Protein AF-A0AAD8HJK6-F1 (afdb_monomer)

InterPro domains:
  IPR013120 Fatty acyl-CoA reductase-like, NAD-binding domain [PF07993] (22-162)
  IPR026055 Fatty acyl-CoA reductase [PTHR11011] (10-301)
  IPR033640 Fatty acyl-CoA reductase, C-terminal [PF03015] (231-301)
  IPR033640 Fatty acyl-CoA reductase, C-terminal [cd09071] (236-299)
  IPR036291 NAD(P)-binding domain superfamily [SSF51735] (70-169)

Foldseek 3Di:
DVLQPDDPDDDLDDPDFQAFQAFCVVPRDPDDDDDDDDGGDDLVVVVVVLVVVCVVPVPPVPVSLVVLQVVCVNRPHNGNVRVVVNSVRNCCVVPVVPPDDDDDDAAQEAAACQPPHGRDDDDAGDCRVVVVCVVVVNDPDDPDDSNDHRHYDYPVVSVVVVVVCCVVRVCPLVCLVVVLCQVVFDAAPVRDGDHDDRDDDDPDPVVVLVVVVPPDPPDDQDPVNVVVNVVVNVVSVVCCVVCVCVVPDPDDDDCVVVVVVCVPDDPVRCVVVVPPPVPDPVSCCVRVPNVVCCVVPPVPHD

Secondary structure (DSSP, 8-state):
-GGGS------SS-SSPPPTB--GGGTS--S-S-------B-HHHHHHHHHHHHHHTTT-HHHHHHHHHHHHHHTT-SSHHHHHHHHHHHHHHHH-TTS--------EEES-SSSSSTT---S--SSHHHHHHHHTT--SS----TT----EEEHHHHHHHHHHHHHHHTTTTTTHHHHHHHHS--B-TTS-B--PPPPPP-SSHHHHHHHHHTSS-S----HHHHHHHHHHHHHHHHHHHHHHHHHS--PPPP-HHHHHHHHHS-HHHHHHH---GGG--HHHIIIIIIIHHHHHHT----

Radius of gyration: 29.36 Å; Cα contacts (8 Å, |Δi|>4): 182; chains: 1; bounding box: 61×76×66 Å

Organism: NCBI:txid360622

Mean predicted aligned error: 17.22 Å

Sequence (302 aa):
MEHFMKHLSEGKIIEESFGKGHHVASSAFKNEAQHKHVDGLDIEAEINLAFEMKELFKENDQKLKALGMSRAHKYGWPNTYSFTKAMGEMVVEDTKGHLPVIIIRPSVIESTLKEPFPGWIEGNKMLDPFFLLYGKGKLPGFYINPDMVVDVVPADVVVNSILAAIAKHGREETDMVYQHFRLNPCIDKKENPIHVSPYKLFTSLEALLSAIMNTDGNEKISPRKELIRRKAREHINYMADLYHHYSFFGGRFDNNKVEKLIKCLSDEERKEFGFDVSSIDWKDYFISVHFTGIRKHVLKEL

Nearest PDB structures (foldseek):
  8d8l-assembly1_V  TM=1.357E-01  e=5.682E+00  Saccharomyces cerevisiae

Structure (mmCIF, N/CA/C/O backbone):
data_AF-A0AAD8HJK6-F1
#
_entry.id   AF-A0AAD8HJK6-F1
#
loop_
_atom_site.group_PDB
_atom_site.id
_atom_site.type_symbol
_atom_site.label_atom_id
_atom_site.label_alt_id
_atom_site.label_comp_id
_atom_site.label_asym_id
_atom_site.label_entity_id
_atom_site.label_seq_id
_atom_site.pdbx_PDB_ins_code
_atom_site.Cartn_x
_atom_site.Cartn_y
_atom_site.Cartn_z
_atom_site.occupancy
_atom_site.B_iso_or_equiv
_atom_site.auth_seq_id
_atom_site.auth_comp_id
_atom_site.auth_asym_id
_atom_site.auth_atom_id
_atom_site.pdbx_PDB_model_num
ATOM 1 N N . MET A 1 1 ? 15.147 -28.792 -16.763 1.00 29.89 1 MET A N 1
ATOM 2 C CA . MET A 1 1 ? 14.836 -27.354 -16.923 1.00 29.89 1 MET A CA 1
ATOM 3 C C . MET A 1 1 ? 13.495 -27.154 -17.627 1.00 29.89 1 MET A C 1
ATOM 5 O O . MET A 1 1 ? 12.667 -26.458 -17.068 1.00 29.89 1 MET A O 1
ATOM 9 N N . GLU A 1 2 ? 13.207 -27.821 -18.754 1.00 26.94 2 GLU A N 1
ATOM 10 C CA . GLU A 1 2 ? 11.897 -27.701 -19.443 1.00 26.94 2 GLU A CA 1
ATOM 11 C C . GLU A 1 2 ? 10.684 -28.250 -18.665 1.00 26.94 2 GLU A C 1
ATOM 13 O O . GLU A 1 2 ? 9.557 -27.851 -18.938 1.00 26.94 2 GLU A O 1
ATOM 18 N N . HIS A 1 3 ? 10.889 -29.115 -17.667 1.00 33.59 3 HIS A N 1
ATOM 19 C CA . HIS A 1 3 ? 9.795 -29.675 -16.860 1.00 33.59 3 HIS A CA 1
ATOM 20 C C . HIS A 1 3 ? 9.237 -28.708 -15.796 1.00 33.59 3 HIS A C 1
ATOM 22 O O . HIS A 1 3 ? 8.149 -28.931 -15.288 1.00 33.59 3 HIS A O 1
ATOM 28 N N . PHE A 1 4 ? 9.948 -27.617 -15.477 1.00 33.84 4 PHE A N 1
ATOM 29 C CA . PHE A 1 4 ? 9.527 -26.658 -14.442 1.00 33.84 4 PHE A CA 1
ATOM 30 C C . PHE A 1 4 ? 8.562 -25.573 -14.950 1.00 33.84 4 PHE A C 1
ATOM 32 O O . PHE A 1 4 ? 7.965 -24.870 -14.147 1.00 33.84 4 PHE A O 1
ATOM 39 N N . MET A 1 5 ? 8.399 -25.424 -16.271 1.00 33.41 5 MET A N 1
ATOM 40 C CA . MET A 1 5 ? 7.760 -24.249 -16.891 1.00 33.41 5 MET A CA 1
ATOM 41 C C . MET A 1 5 ? 6.508 -24.603 -17.706 1.00 33.41 5 MET A C 1
ATOM 43 O O . MET A 1 5 ? 6.245 -24.014 -18.756 1.00 33.41 5 MET A O 1
ATOM 47 N N . LYS A 1 6 ? 5.726 -25.588 -17.260 1.00 36.25 6 LYS A N 1
ATOM 48 C CA . LYS A 1 6 ? 4.451 -25.927 -17.899 1.00 36.25 6 LYS A CA 1
ATOM 49 C C . LYS A 1 6 ? 3.399 -26.220 -16.838 1.00 36.25 6 LYS A C 1
ATOM 51 O O . LYS A 1 6 ? 3.490 -27.241 -16.178 1.00 36.25 6 LYS A O 1
ATOM 56 N N . HIS A 1 7 ? 2.452 -25.286 -16.707 1.00 38.44 7 HIS A N 1
ATOM 57 C CA . HIS A 1 7 ? 1.015 -25.453 -16.422 1.00 38.44 7 HIS A CA 1
ATOM 58 C C . HIS A 1 7 ? 0.460 -24.194 -15.733 1.00 38.44 7 HIS A C 1
ATOM 60 O O . HIS A 1 7 ? 0.298 -24.136 -14.521 1.00 38.44 7 HIS A O 1
ATOM 66 N N . LEU A 1 8 ? 0.153 -23.174 -16.544 1.00 39.91 8 LEU A N 1
ATOM 67 C CA . LEU A 1 8 ? -0.795 -22.114 -16.187 1.00 39.91 8 LEU A CA 1
ATOM 68 C C . LEU A 1 8 ? -2.208 -22.694 -16.334 1.00 39.91 8 LEU A C 1
ATOM 70 O O . LEU A 1 8 ? -2.844 -22.525 -17.372 1.00 39.91 8 LEU A O 1
ATOM 74 N N . SER A 1 9 ? -2.675 -23.462 -15.356 1.00 38.22 9 SER A N 1
ATOM 75 C CA . SER A 1 9 ? -4.057 -23.947 -15.352 1.00 38.22 9 SER A CA 1
ATOM 76 C C . SER A 1 9 ? -4.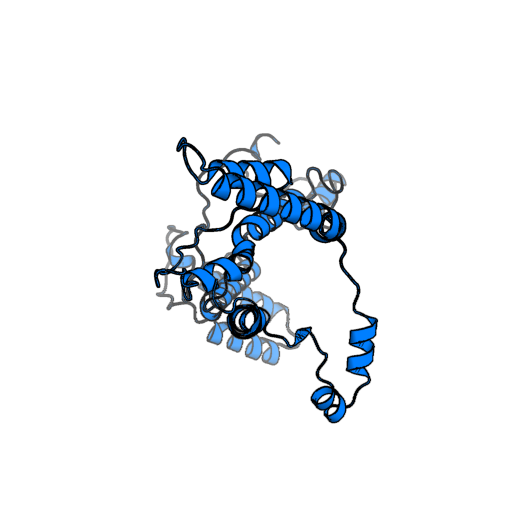553 -24.091 -13.920 1.00 38.22 9 SER A C 1
ATOM 78 O O . SER A 1 9 ? -4.072 -24.957 -13.196 1.00 38.22 9 SER A O 1
ATOM 80 N N . GLU A 1 10 ? -5.495 -23.208 -13.575 1.00 42.50 10 GLU A N 1
ATOM 81 C CA . GLU A 1 10 ? -6.350 -23.180 -12.379 1.00 42.50 10 GLU A CA 1
ATOM 82 C C . GLU A 1 10 ? -5.604 -23.264 -11.036 1.00 42.50 10 GLU A C 1
ATOM 84 O O . GLU A 1 10 ? -5.226 -24.330 -10.547 1.00 42.50 10 GLU A O 1
ATOM 89 N N . GLY A 1 11 ? -5.396 -22.096 -10.417 1.00 42.69 11 GLY A N 1
ATOM 90 C CA . GLY A 1 11 ? -4.799 -21.989 -9.089 1.00 42.69 11 GLY A CA 1
ATOM 91 C C . GLY A 1 11 ? -5.568 -22.820 -8.059 1.00 42.69 11 GLY A C 1
ATOM 92 O O . GLY A 1 11 ? -6.783 -22.714 -7.935 1.00 42.69 11 GLY A O 1
ATOM 93 N N . LYS A 1 12 ? -4.850 -23.638 -7.279 1.00 50.81 12 LYS A N 1
ATOM 94 C CA . LYS A 1 12 ? -5.426 -24.409 -6.157 1.00 50.81 12 LYS A CA 1
ATOM 95 C C . LYS A 1 12 ? -5.858 -23.524 -4.979 1.00 50.81 12 LYS A C 1
ATOM 97 O O . LYS A 1 12 ? -6.537 -23.999 -4.074 1.00 50.81 12 LYS A O 1
ATOM 102 N N . ILE A 1 13 ? -5.433 -22.260 -4.976 1.00 54.59 13 ILE A N 1
ATOM 103 C CA . ILE A 1 13 ? -5.837 -21.227 -4.024 1.00 54.59 13 ILE A CA 1
ATOM 104 C C . ILE A 1 13 ? -6.720 -20.243 -4.793 1.00 54.59 13 ILE A C 1
ATOM 106 O O . ILE A 1 13 ? -6.305 -19.723 -5.825 1.00 54.59 13 ILE A O 1
ATOM 110 N N . ILE A 1 14 ? -7.939 -20.035 -4.295 1.00 57.69 14 ILE A N 1
ATOM 111 C CA . ILE A 1 14 ? -8.966 -19.199 -4.925 1.00 57.69 14 ILE A CA 1
ATOM 112 C C . ILE A 1 14 ? -8.488 -17.736 -4.944 1.00 57.69 14 ILE A C 1
ATOM 114 O O . ILE A 1 14 ? -7.892 -17.263 -3.976 1.00 57.69 14 ILE A O 1
ATOM 118 N N . GLU A 1 15 ? -8.754 -17.012 -6.036 1.00 56.78 15 GLU A N 1
ATOM 119 C CA . GLU A 1 15 ? -8.402 -15.587 -6.177 1.00 56.78 15 GLU A CA 1
ATOM 120 C C . GLU A 1 15 ? -9.200 -14.668 -5.228 1.00 56.78 15 GLU A C 1
ATOM 122 O O . GLU A 1 15 ? -8.771 -13.553 -4.936 1.00 56.78 15 GLU A O 1
ATOM 127 N N . GLU A 1 16 ? -10.325 -15.139 -4.690 1.00 61.50 16 GLU A N 1
ATOM 128 C CA . GLU A 1 16 ? -11.213 -14.395 -3.790 1.00 61.50 16 GLU A CA 1
ATOM 129 C C . GLU A 1 16 ? -10.555 -14.054 -2.439 1.00 61.50 16 GLU A C 1
ATOM 131 O O . GLU A 1 16 ? -9.629 -14.726 -1.973 1.00 61.50 16 GLU A O 1
ATOM 136 N N . SER A 1 17 ? -11.016 -12.980 -1.790 1.00 60.84 17 SER A N 1
ATOM 137 C CA . SER A 1 17 ? -10.596 -12.629 -0.427 1.00 60.84 17 SER A CA 1
ATOM 138 C C . SER A 1 17 ? -11.098 -13.664 0.588 1.00 60.84 17 SER A C 1
ATOM 140 O O . SER A 1 17 ? -12.154 -14.276 0.419 1.00 60.84 17 SER A O 1
ATOM 142 N N . PHE A 1 18 ? -10.342 -13.883 1.668 1.00 70.56 18 PHE A N 1
ATOM 143 C CA . PHE A 1 18 ? -10.825 -14.727 2.760 1.00 70.56 18 PHE A CA 1
ATOM 144 C C . PHE A 1 18 ? -11.790 -13.934 3.645 1.00 70.56 18 PHE A C 1
ATOM 146 O O . PHE A 1 18 ? -11.398 -12.949 4.264 1.00 70.56 18 PHE A O 1
ATOM 153 N N . GLY A 1 19 ? -13.043 -14.385 3.718 1.00 65.38 19 GLY A N 1
ATOM 154 C CA . GLY A 1 19 ? -14.043 -13.869 4.647 1.00 65.38 19 GLY A CA 1
ATOM 155 C C . GLY A 1 19 ? -13.916 -14.478 6.045 1.00 65.38 19 GLY A C 1
ATOM 156 O O . GLY A 1 19 ? -13.239 -15.490 6.257 1.00 65.38 19 GLY A O 1
ATOM 157 N N . LYS A 1 20 ? -14.601 -13.868 7.017 1.00 69.25 20 LYS A N 1
ATOM 158 C CA . LYS A 1 20 ? -14.621 -14.328 8.411 1.00 69.25 20 LYS A CA 1
ATOM 159 C C . LYS A 1 20 ? -15.057 -15.795 8.500 1.00 69.25 20 LYS A C 1
ATOM 161 O O . LYS A 1 20 ? -16.067 -16.192 7.927 1.00 69.25 20 LYS A O 1
ATOM 166 N N . GLY A 1 21 ? -14.282 -16.602 9.222 1.00 62.84 21 GLY A N 1
ATOM 167 C CA . GLY A 1 21 ? -14.551 -18.027 9.417 1.00 62.84 21 GLY A CA 1
ATOM 168 C C . GLY A 1 21 ? -14.078 -18.958 8.290 1.00 62.84 21 GLY A C 1
ATOM 169 O O . GLY A 1 21 ? -14.157 -20.179 8.468 1.00 62.84 21 GLY A O 1
ATOM 170 N N . HIS A 1 22 ? -13.557 -18.431 7.171 1.00 72.12 22 HIS A N 1
ATOM 171 C CA . HIS A 1 22 ? -13.035 -19.252 6.072 1.00 72.12 22 HIS A CA 1
ATOM 172 C C . HIS A 1 22 ? -11.854 -20.130 6.520 1.00 72.12 22 HIS A C 1
ATOM 174 O O . HIS A 1 22 ? -10.958 -19.704 7.247 1.00 72.12 22 HIS A O 1
ATOM 180 N N . HIS A 1 23 ? -11.834 -21.370 6.036 1.00 65.12 23 HIS A N 1
ATOM 181 C CA . HIS A 1 23 ? -10.742 -22.322 6.222 1.00 65.12 23 HIS A CA 1
ATOM 182 C C . HIS A 1 23 ? -10.626 -23.215 4.982 1.00 65.12 23 HIS A C 1
ATOM 184 O O . HIS A 1 23 ? -11.629 -23.583 4.376 1.00 65.12 23 HIS A O 1
ATOM 190 N N . VAL A 1 24 ? -9.399 -23.576 4.596 1.00 59.31 24 VAL A N 1
ATOM 191 C CA . VAL A 1 24 ? -9.125 -24.323 3.348 1.00 59.31 24 VAL A CA 1
ATOM 192 C C . VAL A 1 24 ? -9.436 -25.820 3.494 1.00 59.31 24 VAL A C 1
ATOM 194 O O . VAL A 1 24 ? -9.575 -26.540 2.503 1.00 59.31 24 VAL A O 1
ATOM 197 N N . ALA A 1 25 ? -9.631 -26.291 4.733 1.00 53.25 25 ALA A N 1
ATOM 198 C CA . ALA A 1 25 ? -9.987 -27.677 5.036 1.00 53.25 25 ALA A CA 1
ATOM 199 C C . ALA A 1 25 ? -11.330 -28.137 4.427 1.00 53.25 25 ALA A C 1
ATOM 201 O O . ALA A 1 25 ? -11.585 -29.337 4.409 1.00 53.25 25 ALA A O 1
ATOM 202 N N . SER A 1 26 ? -12.167 -27.229 3.908 1.00 43.91 26 SER A N 1
ATOM 203 C CA . SER A 1 26 ? -13.449 -27.567 3.277 1.00 43.91 26 SER A CA 1
ATOM 204 C C . SER A 1 26 ? -13.410 -27.654 1.743 1.00 43.91 26 SER A C 1
ATOM 206 O O . SER A 1 26 ? -14.328 -28.236 1.168 1.00 43.91 26 SER A O 1
ATOM 208 N N . SER A 1 27 ? -12.373 -27.141 1.060 1.00 41.41 27 SER A N 1
ATOM 209 C CA . SER A 1 27 ? -12.396 -27.013 -0.412 1.00 41.41 27 SER A CA 1
ATOM 210 C C . SER A 1 27 ? -11.232 -27.646 -1.187 1.00 41.41 27 SER A C 1
ATOM 212 O O . SER A 1 27 ? -11.419 -27.930 -2.369 1.00 41.41 27 SER A O 1
ATOM 214 N N . ALA A 1 28 ? -10.071 -27.939 -0.583 1.00 39.19 28 ALA A N 1
ATOM 215 C CA . ALA A 1 28 ? -8.878 -28.308 -1.373 1.00 39.19 28 ALA A CA 1
ATOM 216 C C . ALA A 1 28 ? -8.358 -29.756 -1.236 1.00 39.19 28 ALA A C 1
ATOM 218 O O . ALA A 1 28 ? -7.512 -30.165 -2.031 1.00 39.19 28 ALA A O 1
ATOM 219 N N . PHE A 1 29 ? -8.847 -30.564 -0.289 1.00 37.66 29 PHE A N 1
ATOM 220 C CA . PHE A 1 29 ? -8.317 -31.919 -0.067 1.00 37.66 29 PHE A CA 1
ATOM 221 C C . PHE A 1 29 ? -9.428 -32.964 0.076 1.00 37.66 29 PHE A C 1
ATOM 223 O O . PHE A 1 29 ? -9.722 -33.445 1.164 1.00 37.66 29 PHE A O 1
ATOM 230 N N . LYS A 1 30 ? -10.023 -33.376 -1.051 1.00 34.94 30 LYS A N 1
ATOM 231 C CA . LYS A 1 30 ? -10.703 -34.678 -1.133 1.00 34.94 30 LYS A CA 1
ATOM 232 C C . LYS A 1 30 ? -9.640 -35.779 -1.164 1.00 34.94 30 LYS A C 1
ATOM 234 O O . LYS A 1 30 ? -9.269 -36.239 -2.235 1.00 34.94 30 LYS A O 1
ATOM 239 N N . ASN A 1 31 ? -9.124 -36.163 -0.003 1.00 29.72 31 ASN A N 1
ATOM 240 C CA . ASN A 1 31 ? -8.630 -37.518 0.208 1.00 29.72 31 ASN A CA 1
ATOM 241 C C . ASN A 1 31 ? -8.873 -37.931 1.659 1.00 29.72 31 ASN A C 1
ATOM 243 O O . ASN A 1 31 ? -8.745 -37.146 2.593 1.00 29.72 31 ASN A O 1
ATOM 247 N N . GLU A 1 32 ? -9.324 -39.168 1.786 1.00 38.69 32 GLU A N 1
ATOM 248 C CA . GLU A 1 32 ? -9.988 -39.764 2.933 1.00 38.69 32 GLU A CA 1
ATOM 249 C C . GLU A 1 32 ? -9.115 -39.770 4.196 1.00 38.69 32 GLU A C 1
ATOM 251 O O . GLU A 1 32 ? -8.122 -40.485 4.255 1.00 38.69 32 GLU A O 1
ATOM 256 N N . ALA A 1 33 ? -9.518 -39.017 5.226 1.00 33.47 33 ALA A N 1
ATOM 257 C CA . ALA A 1 33 ? -9.456 -39.426 6.635 1.00 33.47 33 ALA A CA 1
ATOM 258 C C . ALA A 1 33 ? -10.047 -38.333 7.548 1.00 33.47 33 ALA A C 1
ATOM 260 O O . ALA A 1 33 ? -9.459 -37.277 7.742 1.00 33.47 33 ALA A O 1
ATOM 261 N N . GLN A 1 34 ? -11.197 -38.638 8.158 1.00 37.00 34 GLN A N 1
ATOM 262 C CA . GLN A 1 34 ? -11.693 -38.045 9.412 1.00 37.00 34 GLN A CA 1
ATOM 263 C C . GLN A 1 34 ? -11.687 -36.505 9.511 1.00 37.00 34 GLN A C 1
ATOM 265 O O . GLN A 1 34 ? -11.007 -35.924 10.358 1.00 37.00 34 GLN A O 1
ATOM 270 N N . HIS A 1 35 ? -12.546 -35.828 8.746 1.00 39.38 35 HIS A N 1
ATOM 271 C CA . HIS A 1 35 ? -12.898 -34.446 9.072 1.00 39.38 35 HIS A CA 1
ATOM 272 C C . HIS A 1 35 ? -13.810 -34.421 10.305 1.00 39.38 35 HIS A C 1
ATOM 274 O O . HIS A 1 35 ? -15.015 -34.657 10.222 1.00 39.38 35 HIS A O 1
ATOM 280 N N . LYS A 1 36 ? -13.226 -34.132 11.474 1.00 41.34 36 LYS A N 1
ATOM 281 C CA . LYS A 1 36 ? -13.983 -33.551 12.590 1.00 41.34 36 LYS A CA 1
ATOM 282 C C . LYS A 1 36 ? -14.584 -32.238 12.090 1.00 41.34 36 LYS A C 1
ATOM 284 O O . LYS A 1 36 ? -13.884 -31.479 11.430 1.00 41.34 36 LYS A O 1
ATOM 289 N N . HIS A 1 37 ? -15.854 -31.990 12.394 1.00 40.97 37 HIS A N 1
ATOM 290 C CA . HIS A 1 37 ? -16.505 -30.701 12.165 1.00 40.97 37 HIS A CA 1
ATOM 291 C C . HIS A 1 37 ? -15.603 -29.603 12.757 1.00 40.97 37 HIS A C 1
ATOM 293 O O . HIS A 1 37 ? -15.364 -29.595 13.966 1.00 40.97 37 HIS A O 1
ATOM 299 N N . VAL A 1 38 ? -15.008 -28.758 11.914 1.00 51.84 38 VAL A N 1
ATOM 300 C CA . VAL A 1 38 ? -14.238 -27.599 12.372 1.00 51.84 38 VAL A CA 1
ATOM 301 C C . VAL A 1 38 ? -15.186 -26.417 12.273 1.00 51.84 38 VAL A C 1
ATOM 303 O O . VAL A 1 38 ? -15.593 -26.047 11.173 1.00 51.84 38 VAL A O 1
ATOM 306 N N . ASP A 1 39 ? -15.591 -25.876 13.421 1.00 59.97 39 ASP A N 1
ATOM 307 C CA . ASP A 1 39 ? -16.326 -24.611 13.472 1.00 59.97 39 ASP A CA 1
ATOM 308 C C . ASP A 1 39 ? -15.509 -23.502 12.787 1.00 59.97 39 ASP A C 1
ATOM 310 O O . ASP A 1 39 ? -14.283 -23.601 12.673 1.00 59.97 39 ASP A O 1
ATOM 314 N N . GLY A 1 40 ? -16.185 -22.458 12.295 1.00 72.44 40 GLY A N 1
ATOM 315 C CA . GLY A 1 40 ? -15.534 -21.345 11.597 1.00 72.44 40 GLY A CA 1
ATOM 316 C C . GLY A 1 40 ? -14.330 -20.794 12.371 1.00 72.44 40 GLY A C 1
ATOM 317 O O . GLY A 1 40 ? -14.349 -20.721 13.597 1.00 72.44 40 GLY A O 1
ATOM 318 N N . LEU A 1 41 ? -13.268 -20.424 11.649 1.00 83.06 41 LEU A N 1
ATOM 319 C CA . LEU A 1 41 ? -12.050 -19.868 12.243 1.00 83.06 41 LEU A CA 1
ATOM 320 C C . LEU A 1 41 ? -12.357 -18.573 13.018 1.00 83.06 41 LEU A C 1
ATOM 322 O O . LEU A 1 41 ? -12.680 -17.549 12.413 1.00 83.06 41 LEU A O 1
ATOM 326 N N . ASP A 1 42 ? -12.218 -18.623 14.343 1.00 88.19 42 ASP A N 1
ATOM 327 C CA . ASP A 1 42 ? -12.301 -17.461 15.230 1.00 88.19 42 ASP A CA 1
ATOM 328 C C . ASP A 1 42 ? -10.912 -16.839 15.408 1.00 88.19 42 ASP A C 1
ATOM 330 O O . ASP A 1 42 ? -10.059 -17.346 16.137 1.00 88.19 42 ASP A O 1
ATOM 334 N N . ILE A 1 43 ? -10.687 -15.731 14.706 1.00 88.69 43 ILE A N 1
ATOM 335 C CA . ILE A 1 43 ? -9.394 -15.045 14.667 1.00 88.69 43 ILE A CA 1
ATOM 336 C C . ILE A 1 43 ? -9.026 -14.469 16.037 1.00 88.69 43 ILE A C 1
ATOM 338 O O . ILE A 1 43 ? -7.860 -14.530 16.426 1.00 88.69 43 ILE A O 1
ATOM 342 N N . GLU A 1 44 ? -9.994 -13.931 16.780 1.00 88.50 44 GLU A N 1
ATOM 343 C CA . GLU A 1 44 ? -9.738 -13.335 18.093 1.00 88.50 44 GLU A CA 1
ATOM 344 C C . GLU A 1 44 ? -9.326 -14.419 19.092 1.00 88.50 44 GLU A C 1
ATOM 346 O O . GLU A 1 44 ? -8.329 -14.267 19.804 1.00 88.50 44 GLU A O 1
ATOM 351 N N . ALA A 1 45 ? -10.007 -15.568 19.062 1.00 90.62 45 ALA A N 1
ATOM 352 C CA . ALA A 1 45 ? -9.623 -16.726 19.861 1.00 90.62 45 ALA A CA 1
ATOM 353 C C . ALA A 1 45 ? -8.221 -17.257 19.500 1.00 90.62 45 ALA A C 1
ATOM 355 O O . ALA A 1 45 ? -7.456 -17.605 20.402 1.00 90.62 45 ALA A O 1
ATOM 356 N N . GLU A 1 46 ? -7.843 -17.305 18.214 1.00 92.94 46 GLU A N 1
ATOM 357 C CA . GLU A 1 46 ? -6.482 -17.705 17.816 1.00 92.94 46 GLU A CA 1
ATOM 358 C C . GLU A 1 46 ? -5.412 -16.713 18.286 1.00 92.94 46 GLU A C 1
ATOM 360 O O . GLU A 1 46 ? -4.339 -17.134 18.725 1.00 92.94 46 GLU A O 1
ATOM 365 N N . ILE A 1 47 ? -5.684 -15.407 18.199 1.00 89.19 47 ILE A N 1
ATOM 366 C CA . ILE A 1 47 ? -4.759 -14.362 18.652 1.00 89.19 47 ILE A CA 1
ATOM 367 C C . ILE A 1 47 ? -4.567 -14.453 20.169 1.00 89.19 47 ILE A C 1
ATOM 369 O O . ILE A 1 47 ? -3.425 -14.477 20.636 1.00 89.19 47 ILE A O 1
ATOM 373 N N . ASN A 1 48 ? -5.657 -14.573 20.931 1.00 92.06 48 ASN A N 1
ATOM 374 C CA . ASN A 1 48 ? -5.604 -14.719 22.387 1.00 92.06 48 ASN A CA 1
ATOM 375 C C . ASN A 1 48 ? -4.829 -15.979 22.789 1.00 92.06 48 ASN A C 1
ATOM 377 O O . ASN A 1 48 ? -3.908 -15.902 23.604 1.00 92.06 48 ASN A O 1
ATOM 381 N N . LEU A 1 49 ? -5.097 -17.110 22.126 1.00 91.12 49 LEU A N 1
ATOM 382 C CA . LEU A 1 49 ? -4.337 -18.342 22.325 1.00 91.12 49 LEU A CA 1
ATOM 383 C C . LEU A 1 49 ? -2.842 -1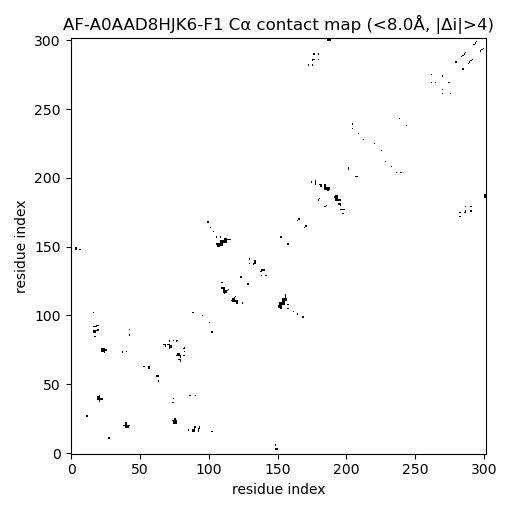8.137 22.043 1.00 91.12 49 LEU A C 1
ATOM 385 O O . LEU A 1 49 ? -2.001 -18.612 22.804 1.00 91.12 49 LEU A O 1
ATOM 389 N N . ALA A 1 50 ? -2.480 -17.437 20.966 1.00 89.06 50 ALA A N 1
ATOM 390 C CA . ALA A 1 50 ? -1.080 -17.179 20.643 1.00 89.06 50 ALA A CA 1
ATOM 391 C C . ALA A 1 50 ? -0.376 -16.349 21.733 1.00 89.06 50 ALA A C 1
ATOM 393 O O . ALA A 1 50 ? 0.763 -16.664 22.088 1.00 89.06 50 ALA A O 1
ATOM 394 N N . PHE A 1 51 ? -1.044 -15.333 22.292 1.00 89.38 51 PHE A N 1
ATOM 395 C CA . PHE A 1 51 ? -0.506 -14.524 23.390 1.00 89.38 51 PHE A CA 1
ATOM 396 C C . PHE A 1 51 ? -0.361 -15.320 24.689 1.00 89.38 51 PHE A C 1
ATOM 398 O O . PHE A 1 51 ? 0.720 -15.323 25.279 1.00 89.38 51 PHE A O 1
ATOM 405 N N . GLU A 1 52 ? -1.401 -16.047 25.101 1.00 91.50 52 GLU A N 1
ATOM 406 C CA . GLU A 1 52 ? -1.369 -16.888 26.304 1.00 91.50 52 GLU A CA 1
ATOM 407 C C . GLU A 1 52 ? -0.253 -17.931 26.232 1.00 91.50 52 GLU A C 1
ATOM 409 O O . GLU A 1 52 ? 0.521 -18.110 27.174 1.00 91.50 52 GLU A O 1
ATOM 414 N N . MET A 1 53 ? -0.125 -18.602 25.086 1.00 88.44 53 MET A N 1
ATOM 415 C CA . MET A 1 53 ? 0.876 -19.649 24.903 1.00 88.44 53 MET A CA 1
ATOM 416 C C . MET A 1 53 ? 2.285 -19.070 24.843 1.00 88.44 53 MET A C 1
ATOM 418 O O . MET A 1 53 ? 3.209 -19.684 25.375 1.00 88.44 53 MET A O 1
ATOM 422 N N . LYS A 1 54 ? 2.464 -17.881 24.253 1.00 88.12 54 LYS A N 1
ATOM 423 C CA . LYS A 1 54 ? 3.750 -17.174 24.274 1.00 88.12 54 LYS A CA 1
ATOM 424 C C . LYS A 1 54 ? 4.185 -16.849 25.702 1.00 88.12 54 LYS A C 1
ATOM 426 O O . LYS A 1 54 ? 5.360 -17.020 26.009 1.00 88.12 54 LYS A O 1
ATOM 431 N N . GLU A 1 55 ? 3.261 -16.435 26.565 1.00 88.31 55 GLU A N 1
ATOM 432 C CA . GLU A 1 55 ? 3.549 -16.179 27.980 1.00 88.31 55 GLU A CA 1
ATOM 433 C C . GLU A 1 55 ? 3.869 -17.470 28.750 1.00 88.31 55 GLU A C 1
ATOM 435 O O . GLU A 1 55 ? 4.861 -17.522 29.478 1.00 88.31 55 GLU A O 1
ATOM 440 N N . LEU A 1 56 ? 3.092 -18.537 28.537 1.00 87.88 56 LEU A N 1
ATOM 441 C CA . LEU A 1 56 ? 3.288 -19.840 29.189 1.00 87.88 56 LEU A CA 1
ATOM 442 C C . LEU A 1 56 ? 4.571 -20.562 28.750 1.00 87.88 56 LEU A C 1
ATOM 444 O O . LEU A 1 56 ? 5.161 -21.309 29.531 1.00 87.88 56 LEU A O 1
ATOM 448 N N . PHE A 1 57 ? 5.008 -20.359 27.507 1.00 86.25 57 PHE A N 1
ATOM 449 C CA . PHE A 1 57 ? 6.174 -21.019 26.915 1.00 86.25 57 PHE A CA 1
ATOM 450 C C . PHE A 1 57 ? 7.301 -20.038 26.576 1.00 86.25 57 PHE A C 1
ATOM 452 O O . PHE A 1 57 ? 8.038 -20.280 25.621 1.00 86.25 57 PHE A O 1
ATOM 459 N N . LYS A 1 58 ? 7.469 -18.969 27.370 1.00 75.31 58 LYS A N 1
ATOM 460 C CA . LYS A 1 58 ? 8.473 -17.899 27.181 1.00 75.31 58 LYS A CA 1
ATOM 461 C C . LYS A 1 58 ? 9.901 -18.375 26.870 1.00 75.31 58 LYS A C 1
ATOM 463 O O . LYS A 1 58 ? 10.644 -17.645 26.227 1.00 75.31 58 LYS A O 1
ATOM 468 N N . GLU A 1 59 ? 10.270 -19.587 27.287 1.00 81.12 59 GLU A N 1
ATOM 469 C CA . GLU A 1 59 ? 11.597 -20.185 27.063 1.00 81.12 59 GLU A CA 1
ATOM 470 C C . GLU A 1 59 ? 11.574 -21.459 26.190 1.00 81.12 59 GLU A C 1
ATOM 472 O O . GLU A 1 59 ? 12.579 -22.160 26.078 1.00 81.12 59 GLU A O 1
ATOM 477 N N . ASN A 1 60 ? 10.436 -21.812 25.575 1.00 86.62 60 ASN A N 1
ATOM 478 C CA . ASN A 1 60 ? 10.289 -23.044 24.792 1.00 86.62 60 ASN A CA 1
ATOM 479 C C . ASN A 1 60 ? 9.714 -22.802 23.387 1.00 86.62 60 ASN A C 1
ATOM 481 O O . ASN A 1 60 ? 8.586 -23.184 23.057 1.00 86.62 60 ASN A O 1
ATOM 485 N N . ASP A 1 61 ? 10.561 -22.247 22.523 1.00 84.94 61 ASP A N 1
ATOM 486 C CA . ASP A 1 61 ? 10.263 -21.985 21.112 1.00 84.94 61 ASP A CA 1
ATOM 487 C C . ASP A 1 61 ? 9.816 -23.230 20.333 1.00 84.94 61 ASP A C 1
ATOM 489 O O . ASP A 1 61 ? 9.042 -23.127 19.380 1.00 84.94 61 ASP A O 1
ATOM 493 N N . GLN A 1 62 ? 10.292 -24.424 20.707 1.00 88.44 62 GLN A N 1
ATOM 494 C CA . GLN A 1 62 ? 9.920 -25.665 20.022 1.00 88.44 62 GLN A CA 1
ATOM 495 C C . GLN A 1 62 ? 8.447 -26.014 20.243 1.00 88.44 62 GLN A C 1
ATOM 497 O O . GLN A 1 62 ? 7.753 -26.361 19.284 1.00 88.44 62 GLN A O 1
ATOM 502 N N . LYS A 1 63 ? 7.949 -25.873 21.478 1.00 88.38 63 LYS A N 1
ATOM 503 C CA . LYS A 1 63 ? 6.527 -26.083 21.785 1.00 88.38 63 LYS A CA 1
ATOM 504 C C . LYS A 1 63 ? 5.643 -25.064 21.072 1.00 88.38 63 LYS A C 1
ATOM 506 O O . LYS A 1 63 ? 4.619 -25.454 20.517 1.00 88.38 63 LYS A O 1
ATOM 511 N N . LEU A 1 64 ? 6.064 -23.799 21.008 1.00 88.69 64 LEU A N 1
ATOM 512 C CA . LEU A 1 64 ? 5.342 -22.753 20.274 1.00 88.69 64 LEU A CA 1
ATOM 513 C C . LEU A 1 64 ? 5.270 -23.041 18.770 1.00 88.69 64 LEU A C 1
ATOM 515 O O . LEU A 1 64 ? 4.198 -22.936 18.172 1.00 88.69 64 LEU A O 1
ATOM 519 N N . LYS A 1 65 ? 6.381 -23.474 18.160 1.00 89.88 65 LYS A N 1
ATOM 520 C CA . LYS A 1 65 ? 6.416 -23.874 16.743 1.00 89.88 65 LYS A CA 1
ATOM 521 C C . LYS A 1 65 ? 5.501 -25.067 16.466 1.00 89.88 65 LYS A C 1
ATOM 523 O O . LYS A 1 65 ? 4.735 -25.030 15.504 1.00 89.88 65 LYS A O 1
ATOM 528 N N . ALA A 1 66 ? 5.551 -26.099 17.310 1.00 90.62 66 ALA A N 1
ATOM 529 C CA . ALA A 1 66 ? 4.703 -27.281 17.173 1.00 90.62 66 ALA A CA 1
ATOM 530 C C . ALA A 1 66 ? 3.213 -26.939 17.326 1.00 90.62 66 ALA A C 1
ATOM 532 O O . ALA A 1 66 ? 2.389 -27.398 16.533 1.00 90.62 66 ALA A O 1
ATOM 533 N N . LEU A 1 67 ? 2.873 -26.087 18.299 1.00 90.94 67 LEU A N 1
ATOM 534 C CA . LEU A 1 67 ? 1.511 -25.604 18.484 1.00 90.94 67 LEU A CA 1
ATOM 535 C C . LEU A 1 67 ? 1.030 -24.835 17.254 1.00 90.94 67 LEU A C 1
ATOM 537 O O . LEU A 1 67 ? -0.023 -25.166 16.720 1.00 90.94 67 LEU A O 1
ATOM 541 N N . GLY A 1 68 ? 1.802 -23.856 16.777 1.00 91.69 68 GLY A N 1
ATOM 542 C CA . GLY A 1 68 ? 1.439 -23.080 15.593 1.00 91.69 68 GLY A CA 1
ATOM 543 C C . GLY A 1 68 ? 1.191 -23.971 14.373 1.00 91.69 68 GLY A C 1
ATOM 544 O O . GLY A 1 68 ? 0.193 -23.791 13.677 1.00 91.69 68 GLY A O 1
ATOM 545 N N . MET A 1 69 ? 2.055 -24.964 14.138 1.00 91.69 69 MET A N 1
ATOM 546 C CA . MET A 1 69 ? 1.871 -25.937 13.054 1.00 91.69 69 MET A CA 1
ATOM 547 C C . MET A 1 69 ? 0.582 -26.746 13.226 1.00 91.69 69 MET A C 1
ATOM 549 O O . MET A 1 69 ? -0.182 -26.881 12.274 1.00 91.69 69 MET A O 1
ATOM 553 N N . SER A 1 70 ? 0.299 -27.210 14.445 1.00 91.75 70 SER A N 1
ATOM 554 C CA . SER A 1 70 ? -0.953 -27.901 14.770 1.00 91.75 70 SER A CA 1
ATOM 555 C C . SER A 1 70 ? -2.183 -27.020 14.511 1.00 91.75 70 SER A C 1
ATOM 557 O O . SER A 1 70 ? -3.155 -27.488 13.917 1.00 91.75 70 SER A O 1
ATOM 559 N N . ARG A 1 71 ? -2.134 -25.724 14.865 1.00 92.50 71 ARG A N 1
ATOM 560 C CA . ARG A 1 71 ? -3.213 -24.766 14.556 1.00 92.50 71 ARG A CA 1
ATOM 561 C C . ARG A 1 71 ? -3.395 -24.585 13.052 1.00 92.50 71 ARG A C 1
ATOM 563 O O . ARG A 1 71 ? -4.515 -24.705 12.573 1.00 92.50 71 ARG A O 1
ATOM 570 N N . ALA A 1 72 ? -2.314 -24.361 12.306 1.00 88.00 72 ALA A N 1
ATOM 571 C CA . ALA A 1 72 ? -2.379 -24.217 10.853 1.00 88.00 72 ALA A CA 1
ATOM 572 C C . ALA A 1 72 ? -3.028 -25.448 10.198 1.00 88.00 72 ALA A C 1
ATOM 574 O O . ALA A 1 72 ? -3.983 -25.311 9.433 1.00 88.00 72 ALA A O 1
ATOM 575 N N . HIS A 1 73 ? -2.578 -26.650 10.574 1.00 86.94 73 HIS A N 1
ATOM 576 C CA . HIS A 1 73 ? -3.103 -27.915 10.050 1.00 86.94 73 HIS A CA 1
ATOM 577 C C . HIS A 1 73 ? -4.568 -28.140 10.427 1.00 86.94 73 HIS A C 1
ATOM 579 O O . HIS A 1 73 ? -5.342 -28.572 9.575 1.00 86.94 73 HIS A O 1
ATOM 585 N N . LYS A 1 74 ? -4.976 -27.779 11.653 1.00 87.12 74 LYS A N 1
ATOM 586 C CA . LYS A 1 74 ? -6.380 -27.841 12.098 1.00 87.12 74 LYS A CA 1
ATOM 587 C C . LYS A 1 74 ? -7.318 -27.098 11.138 1.00 87.12 74 LYS A C 1
ATOM 589 O O . LYS A 1 74 ? -8.418 -27.579 10.888 1.00 87.12 74 LYS A O 1
ATOM 594 N N . TYR A 1 75 ? -6.885 -25.961 10.591 1.00 82.81 75 TYR A N 1
ATOM 595 C CA . TYR A 1 75 ? -7.680 -25.141 9.666 1.00 82.81 75 TYR A CA 1
ATOM 596 C C . TYR A 1 75 ? -7.322 -25.350 8.181 1.00 82.81 75 TYR A C 1
ATOM 598 O O . TYR A 1 75 ? -7.778 -24.599 7.317 1.00 82.81 75 TYR A O 1
ATOM 606 N N . GLY A 1 76 ? -6.537 -26.384 7.862 1.00 80.19 76 GLY A N 1
ATOM 607 C CA . GLY A 1 76 ? -6.211 -26.774 6.485 1.00 80.19 76 GLY A CA 1
ATOM 608 C C . GLY A 1 76 ? -5.099 -25.960 5.822 1.00 80.19 76 GLY A C 1
ATOM 609 O O . GLY A 1 76 ? -4.947 -26.020 4.604 1.00 80.19 76 GLY A O 1
ATOM 610 N N . TRP A 1 77 ? -4.314 -25.208 6.592 1.00 82.62 77 TRP A N 1
ATOM 611 C CA . TRP A 1 77 ? -3.175 -24.446 6.082 1.00 82.62 77 TRP A CA 1
ATOM 612 C C . TRP A 1 77 ? -1.885 -25.262 6.163 1.00 82.62 77 TRP A C 1
ATOM 614 O O . TRP A 1 77 ? -1.640 -25.900 7.183 1.00 82.62 77 TRP A O 1
ATOM 624 N N . PRO A 1 78 ? -1.011 -25.219 5.142 1.00 78.56 78 PRO A N 1
ATOM 625 C CA . PRO A 1 78 ? 0.177 -26.076 5.084 1.00 78.56 78 PRO A CA 1
ATOM 626 C C . PRO A 1 78 ? 1.222 -25.735 6.157 1.00 78.56 78 PRO A C 1
ATOM 628 O O . PRO A 1 78 ? 1.993 -26.597 6.582 1.00 78.56 78 PRO A O 1
ATOM 631 N N . ASN A 1 79 ? 1.262 -24.475 6.590 1.00 84.75 79 ASN A N 1
ATOM 632 C CA . ASN A 1 79 ? 2.190 -23.972 7.593 1.00 84.75 79 ASN A CA 1
ATOM 633 C C . ASN A 1 79 ? 1.619 -22.731 8.304 1.00 84.75 79 ASN A C 1
ATOM 635 O O . ASN A 1 79 ? 0.622 -22.138 7.881 1.00 84.75 79 ASN A O 1
ATOM 639 N N . THR A 1 80 ? 2.286 -22.326 9.385 1.00 89.94 80 THR A N 1
ATOM 640 C CA . THR A 1 80 ? 1.936 -21.144 10.189 1.00 89.94 80 THR A CA 1
ATOM 641 C C . THR A 1 80 ? 1.995 -19.835 9.413 1.00 89.94 80 THR A C 1
ATOM 643 O O . THR A 1 80 ? 1.200 -18.937 9.677 1.00 89.94 80 THR A O 1
ATOM 646 N N . TYR A 1 81 ? 2.909 -19.701 8.452 1.00 87.56 81 TYR A N 1
ATOM 647 C CA . TYR A 1 81 ? 3.018 -18.495 7.637 1.00 87.56 81 TYR A CA 1
ATOM 648 C C . TYR A 1 81 ? 1.752 -18.275 6.798 1.00 87.56 81 TYR A C 1
ATOM 650 O O . TYR A 1 81 ? 1.116 -17.232 6.919 1.00 87.56 81 TYR A O 1
ATOM 658 N N . SER A 1 82 ? 1.331 -19.271 6.015 1.00 85.19 82 SER A N 1
ATOM 659 C CA . SER A 1 82 ? 0.117 -19.179 5.197 1.00 85.19 82 SER A CA 1
ATOM 660 C C . SER A 1 82 ? -1.126 -18.982 6.066 1.00 85.19 82 SER A C 1
ATOM 662 O O . SER A 1 82 ? -1.976 -18.162 5.735 1.00 85.19 82 SER A O 1
ATOM 664 N N . PHE A 1 83 ? -1.190 -19.661 7.217 1.00 89.06 83 PHE A N 1
ATOM 665 C CA . PHE A 1 83 ? -2.280 -19.493 8.177 1.00 89.06 83 PHE A CA 1
ATOM 666 C C . PHE A 1 83 ? -2.380 -18.059 8.718 1.00 89.06 83 PHE A C 1
ATOM 668 O O . PHE A 1 83 ? -3.451 -17.459 8.706 1.00 89.06 83 PHE A O 1
ATOM 675 N N . THR A 1 84 ? -1.260 -17.479 9.155 1.00 91.88 84 THR A N 1
ATOM 676 C CA . THR A 1 84 ? -1.243 -16.111 9.702 1.00 91.88 84 THR A CA 1
ATOM 677 C C . THR A 1 84 ? -1.513 -15.050 8.639 1.00 91.88 84 THR A C 1
ATOM 679 O O . THR A 1 84 ? -2.185 -14.065 8.935 1.00 91.88 84 THR A O 1
ATOM 682 N N . LYS A 1 85 ? -1.058 -15.252 7.394 1.00 91.69 85 LYS A N 1
ATOM 683 C CA . LYS A 1 85 ? -1.397 -14.361 6.275 1.00 91.69 85 LYS A CA 1
ATOM 684 C C . LYS A 1 85 ? -2.884 -14.398 5.949 1.00 91.69 85 LYS A C 1
ATOM 686 O O . LYS A 1 85 ? -3.477 -13.334 5.821 1.00 91.69 85 LYS A O 1
ATOM 691 N N . ALA A 1 86 ? -3.495 -15.580 5.926 1.00 87.25 86 ALA A N 1
ATOM 692 C CA . ALA A 1 86 ? -4.932 -15.708 5.721 1.00 87.25 86 ALA A CA 1
ATOM 693 C C . ALA A 1 86 ? -5.747 -15.042 6.840 1.00 87.25 86 ALA A C 1
ATOM 695 O O . ALA A 1 86 ? -6.675 -14.297 6.546 1.00 87.25 86 ALA A O 1
ATOM 696 N N . MET A 1 87 ? -5.364 -15.231 8.111 1.00 91.50 87 MET A N 1
ATOM 697 C CA . MET A 1 87 ? -5.990 -14.505 9.226 1.00 91.50 87 MET A CA 1
ATOM 698 C C . MET A 1 87 ? -5.842 -12.987 9.071 1.00 91.50 87 MET A C 1
ATOM 700 O O . MET A 1 87 ? -6.800 -12.256 9.294 1.00 91.50 87 MET A O 1
ATOM 704 N N . GLY A 1 88 ? -4.667 -12.508 8.652 1.00 91.56 88 GLY A N 1
ATOM 705 C CA . GLY A 1 88 ? -4.438 -11.087 8.391 1.00 91.56 88 GLY A CA 1
ATOM 706 C C . GLY A 1 88 ? -5.347 -10.533 7.293 1.00 91.56 88 GLY A C 1
ATOM 707 O O . GLY A 1 88 ? -5.920 -9.463 7.462 1.00 91.56 88 GLY A O 1
ATOM 708 N N . GLU A 1 89 ? -5.529 -11.273 6.199 1.00 91.25 89 GLU A N 1
ATOM 709 C CA . GLU A 1 89 ? -6.463 -10.891 5.135 1.00 91.25 89 GLU A CA 1
ATOM 710 C C . GLU A 1 89 ? -7.911 -10.818 5.632 1.00 91.25 89 GLU A C 1
ATOM 712 O O . GLU A 1 89 ? -8.603 -9.849 5.330 1.00 91.25 89 GLU A O 1
ATOM 717 N N . MET A 1 90 ? -8.350 -11.786 6.442 1.00 89.12 90 MET A N 1
ATOM 718 C CA . MET A 1 90 ? -9.694 -11.775 7.028 1.00 89.12 90 MET A CA 1
ATOM 719 C C . MET A 1 90 ? -9.904 -10.581 7.968 1.00 89.12 90 MET A C 1
ATOM 721 O O . MET A 1 90 ? -10.966 -9.967 7.942 1.00 89.12 90 MET A O 1
ATOM 725 N N . VAL A 1 91 ? -8.896 -10.224 8.775 1.00 90.19 91 VAL A N 1
ATOM 726 C CA . VAL A 1 91 ? -8.946 -9.029 9.638 1.00 90.19 91 VAL A CA 1
ATOM 727 C C . VAL A 1 91 ? -9.056 -7.765 8.796 1.00 90.19 91 VAL A C 1
ATOM 729 O O . VAL A 1 91 ? -9.862 -6.893 9.108 1.00 90.19 91 VAL A O 1
ATOM 732 N N . VAL A 1 92 ? -8.272 -7.652 7.722 1.00 87.94 92 VAL A N 1
ATOM 733 C CA . VAL A 1 92 ? -8.352 -6.504 6.810 1.00 87.94 92 VAL A CA 1
ATOM 734 C C . VAL A 1 92 ? -9.744 -6.415 6.183 1.00 87.94 92 VAL A C 1
ATOM 736 O O . VAL A 1 92 ? -10.324 -5.336 6.160 1.00 87.94 92 VAL A O 1
ATOM 739 N N . GLU A 1 93 ? -10.313 -7.531 5.731 1.00 84.50 93 GLU A N 1
ATOM 740 C CA . GLU A 1 93 ? -11.652 -7.559 5.135 1.00 84.50 93 GLU A CA 1
ATOM 741 C C . GLU A 1 93 ? -12.759 -7.170 6.132 1.00 84.50 93 GLU A C 1
ATOM 743 O O . GLU A 1 93 ? -13.676 -6.439 5.762 1.00 84.50 93 GLU A O 1
ATOM 748 N N . ASP A 1 94 ? -12.650 -7.593 7.396 1.00 83.81 94 ASP A N 1
ATOM 749 C CA . ASP A 1 94 ? -13.606 -7.270 8.471 1.00 83.81 94 ASP A CA 1
ATOM 750 C C . ASP A 1 94 ? -13.492 -5.802 8.926 1.00 83.81 94 ASP A C 1
ATOM 752 O O . ASP A 1 94 ? -14.484 -5.174 9.291 1.00 83.81 94 ASP A O 1
ATOM 756 N N . THR A 1 95 ? -12.285 -5.225 8.872 1.00 84.81 95 THR A N 1
ATOM 757 C CA . THR A 1 95 ? -11.995 -3.890 9.432 1.00 84.81 95 THR A CA 1
ATOM 758 C C . THR A 1 95 ? -11.936 -2.760 8.404 1.00 84.81 95 THR A C 1
ATOM 760 O O . THR A 1 95 ? -12.019 -1.595 8.794 1.00 84.81 95 THR A O 1
ATOM 763 N N . LYS A 1 96 ? -11.829 -3.052 7.098 1.00 78.94 96 LYS A N 1
ATOM 764 C CA . LYS A 1 96 ? -11.624 -2.021 6.058 1.00 78.94 96 LYS A CA 1
ATOM 765 C C . LYS A 1 96 ? -12.745 -0.984 5.956 1.00 78.94 96 LYS A C 1
ATOM 767 O O . LYS A 1 96 ? -12.508 0.117 5.461 1.00 78.94 96 LYS A O 1
ATOM 772 N N . GLY A 1 97 ? -13.967 -1.313 6.381 1.00 82.69 97 GLY A N 1
ATOM 773 C CA . GLY A 1 97 ? -15.130 -0.442 6.217 1.00 82.69 97 GLY A CA 1
ATOM 774 C C . GLY A 1 97 ? -15.314 -0.005 4.758 1.00 82.69 97 GLY A C 1
ATOM 775 O O . GLY A 1 97 ? -15.499 -0.837 3.875 1.00 82.69 97 GLY A O 1
ATOM 776 N N . HIS A 1 98 ? -15.239 1.304 4.505 1.00 77.00 98 HIS A N 1
ATOM 777 C CA . HIS A 1 98 ? -15.371 1.895 3.165 1.00 77.00 98 HIS A CA 1
ATOM 778 C C . HIS A 1 98 ? -14.026 2.139 2.458 1.00 77.00 98 HIS A C 1
ATOM 780 O O . HIS A 1 98 ? -14.014 2.720 1.374 1.00 77.00 98 HIS A O 1
ATOM 786 N N . LEU A 1 99 ? -12.897 1.769 3.070 1.00 73.62 99 LEU A N 1
ATOM 787 C CA . LEU A 1 99 ? -11.580 1.986 2.481 1.00 73.62 99 LEU A CA 1
ATOM 788 C C . LEU A 1 99 ? -11.382 1.043 1.280 1.00 73.62 99 LEU A C 1
ATOM 790 O O . LEU A 1 99 ? -11.546 -0.172 1.436 1.00 73.62 99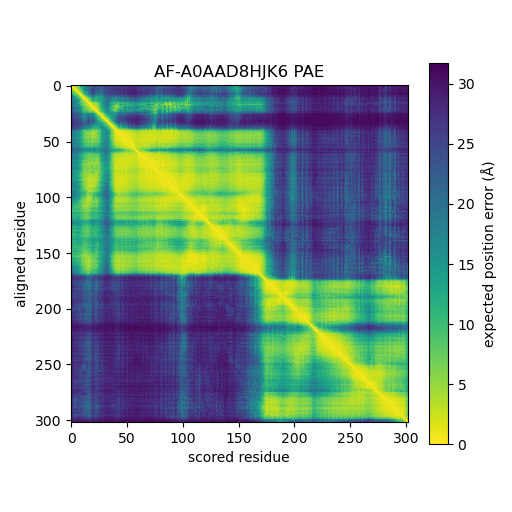 LEU A O 1
ATOM 794 N N . PRO A 1 100 ? -10.994 1.552 0.097 1.00 74.75 100 PRO A N 1
ATOM 795 C CA . PRO A 1 100 ? -10.602 0.702 -1.019 1.00 74.75 100 PRO A CA 1
ATOM 796 C C . PRO A 1 100 ? -9.353 -0.107 -0.651 1.00 74.75 100 PRO A C 1
ATOM 798 O O . PRO A 1 100 ? -8.304 0.456 -0.339 1.00 74.75 100 PRO A O 1
ATOM 801 N N . VAL A 1 101 ? -9.462 -1.435 -0.687 1.00 82.75 101 VAL A N 1
ATOM 802 C CA . VAL A 1 101 ? -8.377 -2.358 -0.327 1.00 82.75 101 VAL A CA 1
ATOM 803 C C . VAL A 1 101 ? -8.064 -3.279 -1.497 1.00 82.75 101 VAL A C 1
ATOM 805 O O . VAL A 1 101 ? -8.963 -3.815 -2.141 1.00 82.75 101 VAL A O 1
ATOM 808 N N . ILE A 1 102 ? -6.769 -3.494 -1.736 1.00 84.31 102 ILE A N 1
ATOM 809 C CA . ILE A 1 102 ? -6.251 -4.461 -2.704 1.00 84.31 102 ILE A CA 1
ATOM 810 C C . ILE A 1 102 ? -5.356 -5.443 -1.951 1.00 84.31 102 ILE A C 1
ATOM 812 O O . ILE A 1 102 ? -4.401 -5.032 -1.292 1.00 84.31 102 ILE A O 1
ATOM 816 N N . ILE A 1 103 ? -5.646 -6.737 -2.076 1.00 87.44 103 ILE A N 1
ATOM 817 C CA . ILE A 1 103 ? -4.821 -7.820 -1.532 1.00 87.44 103 ILE A CA 1
ATOM 818 C C . ILE A 1 103 ? -4.049 -8.446 -2.695 1.00 87.44 103 ILE A C 1
ATOM 820 O O . ILE A 1 103 ? -4.646 -8.904 -3.666 1.00 87.44 103 ILE A O 1
ATOM 824 N N . ILE A 1 104 ? -2.719 -8.460 -2.603 1.00 85.94 104 ILE A N 1
ATOM 825 C CA . ILE A 1 104 ? -1.834 -9.060 -3.609 1.00 85.94 104 ILE A CA 1
ATOM 826 C C . ILE A 1 104 ? -1.134 -10.259 -2.973 1.00 85.94 104 ILE A C 1
ATOM 828 O O . ILE A 1 104 ? -0.467 -10.119 -1.948 1.00 85.94 104 ILE A O 1
ATOM 832 N N . ARG A 1 105 ? -1.282 -11.434 -3.595 1.00 86.94 105 ARG A N 1
ATOM 833 C CA . ARG A 1 105 ? -0.747 -12.718 -3.116 1.00 86.94 105 ARG A CA 1
ATOM 834 C C . ARG A 1 105 ? 0.312 -13.247 -4.087 1.00 86.94 105 ARG A C 1
ATOM 836 O O . ARG A 1 105 ? -0.015 -14.050 -4.958 1.00 86.94 105 ARG A O 1
ATOM 843 N N . PRO A 1 106 ? 1.563 -12.768 -4.006 1.00 86.69 106 PRO A N 1
ATOM 844 C CA . PRO A 1 106 ? 2.618 -13.293 -4.860 1.00 86.69 106 PRO A CA 1
ATOM 845 C C . PRO A 1 106 ? 2.956 -14.741 -4.477 1.00 86.69 106 PRO A C 1
ATOM 847 O O . PRO A 1 106 ? 2.827 -15.131 -3.312 1.00 86.69 106 PRO A O 1
ATOM 850 N N . SER A 1 107 ? 3.423 -15.519 -5.455 1.00 83.44 107 SER A N 1
ATOM 851 C CA . SER A 1 107 ? 4.064 -16.815 -5.218 1.00 83.44 107 SER A CA 1
ATOM 852 C C . SER A 1 107 ? 5.489 -16.627 -4.673 1.00 83.44 107 SER A C 1
ATOM 854 O O . SER A 1 107 ? 5.825 -15.554 -4.159 1.00 83.44 107 SER A O 1
ATOM 856 N N . VAL A 1 108 ? 6.333 -17.664 -4.705 1.00 82.50 108 VAL A N 1
ATOM 857 C CA . VAL A 1 108 ? 7.700 -17.563 -4.172 1.00 82.50 108 VAL A CA 1
ATOM 858 C C . VAL A 1 108 ? 8.476 -16.524 -4.980 1.00 82.50 108 VAL A C 1
ATOM 860 O O . VAL A 1 108 ? 8.706 -16.691 -6.176 1.00 82.50 108 VAL A O 1
ATOM 863 N N . ILE A 1 109 ? 8.848 -15.425 -4.322 1.00 86.19 109 ILE A N 1
ATOM 864 C CA . ILE A 1 109 ? 9.533 -14.315 -4.980 1.00 86.19 109 ILE A CA 1
ATOM 865 C C . ILE A 1 109 ? 11.015 -14.642 -5.122 1.00 86.19 109 ILE A C 1
ATOM 867 O O . ILE A 1 109 ? 11.709 -14.824 -4.119 1.00 86.19 109 ILE A O 1
ATOM 871 N N . GLU A 1 110 ? 11.489 -14.627 -6.361 1.00 85.94 110 GLU A N 1
ATOM 872 C CA . GLU A 1 110 ? 12.888 -14.849 -6.716 1.00 85.94 110 GLU A CA 1
ATOM 873 C C . GLU A 1 110 ? 13.536 -13.575 -7.281 1.00 85.94 110 GLU A C 1
ATOM 875 O O . GLU A 1 110 ? 12.912 -12.508 -7.354 1.00 85.94 110 GLU A O 1
ATOM 880 N N . SER A 1 111 ? 14.819 -13.672 -7.644 1.00 88.44 111 SER A N 1
ATOM 881 C CA . SER A 1 111 ? 15.599 -12.560 -8.200 1.00 88.44 111 SER A CA 1
ATOM 882 C C . SER A 1 111 ? 14.892 -11.851 -9.360 1.00 88.44 111 SER A C 1
ATOM 884 O O . SER A 1 111 ? 14.092 -12.446 -10.086 1.00 88.44 111 SER A O 1
ATOM 886 N N . THR A 1 112 ? 15.226 -10.584 -9.567 1.00 87.12 112 THR A N 1
ATOM 887 C CA . THR A 1 112 ? 14.619 -9.753 -10.611 1.00 87.12 112 THR A CA 1
ATOM 888 C C . THR A 1 112 ? 14.893 -10.287 -12.012 1.00 87.12 112 THR A C 1
ATOM 890 O O . THR A 1 112 ? 15.978 -10.788 -12.322 1.00 87.12 112 THR A O 1
ATOM 893 N N . LEU A 1 113 ? 13.909 -10.131 -12.894 1.00 77.88 113 LEU A N 1
ATOM 894 C CA . LEU A 1 113 ? 14.045 -10.475 -14.302 1.00 77.88 113 LEU A CA 1
ATOM 895 C C . LEU A 1 113 ? 14.792 -9.379 -15.073 1.00 77.88 113 LEU A C 1
ATOM 897 O O . LEU A 1 113 ? 15.647 -9.684 -15.905 1.00 77.88 113 LEU A O 1
ATOM 901 N N . LYS A 1 114 ? 14.467 -8.108 -14.811 1.00 76.94 114 LYS A N 1
ATOM 902 C CA . LYS A 1 114 ? 14.952 -6.956 -15.578 1.00 76.94 114 LYS A CA 1
ATOM 903 C C . LYS A 1 114 ? 15.412 -5.789 -14.709 1.00 76.94 114 LYS A C 1
ATOM 905 O O . LYS A 1 114 ? 16.503 -5.281 -14.949 1.00 76.94 114 LYS A O 1
ATOM 910 N N . GLU A 1 115 ? 14.609 -5.339 -13.749 1.00 77.38 115 GLU A N 1
ATOM 911 C CA . GLU A 1 115 ? 14.875 -4.102 -12.989 1.00 77.38 115 GLU A CA 1
ATOM 912 C C . GLU A 1 115 ? 15.165 -4.403 -11.513 1.00 77.38 115 GLU A C 1
ATOM 914 O O . GLU A 1 115 ? 14.515 -5.278 -10.956 1.00 77.38 115 GLU A O 1
ATOM 919 N N . PRO A 1 116 ? 16.116 -3.719 -10.845 1.00 85.31 116 PRO A N 1
ATOM 920 C CA . PRO A 1 116 ? 16.996 -2.653 -11.348 1.00 85.31 116 PRO A CA 1
ATOM 921 C C . PRO A 1 116 ? 18.090 -3.150 -12.312 1.00 85.31 116 PRO A C 1
ATOM 923 O O . PRO A 1 116 ? 18.615 -2.374 -13.105 1.00 85.31 116 PRO A O 1
ATOM 926 N N . PHE A 1 117 ? 18.411 -4.439 -12.263 1.00 86.50 117 PHE A N 1
ATOM 927 C CA . PHE A 1 117 ? 19.169 -5.184 -13.267 1.00 86.50 117 PHE A CA 1
ATOM 928 C C . PHE A 1 117 ? 18.826 -6.677 -13.124 1.00 86.50 117 PHE A C 1
ATOM 930 O O . PHE A 1 117 ? 18.352 -7.070 -12.054 1.00 86.50 117 PHE A O 1
ATOM 937 N N . PRO A 1 118 ? 19.038 -7.520 -14.150 1.00 89.88 118 PRO A N 1
ATOM 938 C CA . PRO A 1 118 ? 18.729 -8.947 -14.069 1.00 89.88 118 PRO A CA 1
ATOM 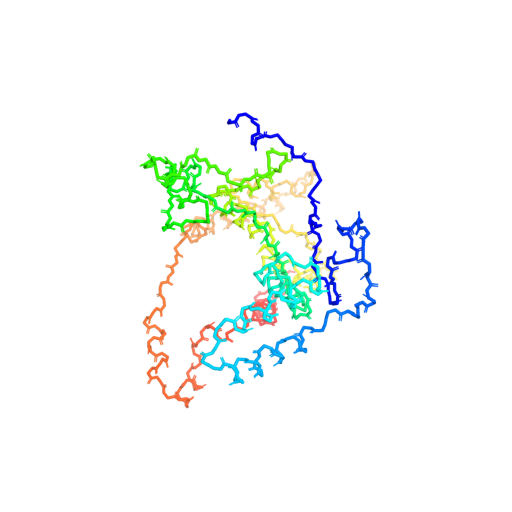939 C C . PRO A 1 118 ? 19.501 -9.662 -12.952 1.00 89.88 118 PRO A C 1
ATOM 941 O O . PRO A 1 118 ? 20.712 -9.480 -12.813 1.00 89.88 118 PRO A O 1
ATOM 944 N N . GLY A 1 119 ? 18.809 -10.501 -12.182 1.00 85.50 119 GLY A N 1
ATOM 945 C CA . GLY A 1 119 ? 19.400 -11.303 -11.111 1.00 85.50 119 GLY A CA 1
ATOM 946 C C . GLY A 1 119 ? 19.661 -10.543 -9.808 1.00 85.50 119 GLY A C 1
ATOM 947 O O . GLY A 1 119 ? 20.317 -11.085 -8.919 1.00 85.50 119 GLY A O 1
ATOM 948 N N . TRP A 1 120 ? 19.168 -9.307 -9.661 1.00 89.81 120 TRP A N 1
ATOM 949 C CA . TRP A 1 120 ? 19.253 -8.603 -8.383 1.00 89.81 120 TRP A CA 1
ATOM 950 C C . TRP A 1 120 ? 18.421 -9.330 -7.323 1.00 89.81 120 TRP A C 1
ATOM 952 O O . TRP A 1 120 ? 17.258 -9.681 -7.542 1.00 89.81 120 TRP A O 1
ATOM 962 N N . ILE A 1 121 ? 19.035 -9.556 -6.162 1.00 86.12 121 ILE A N 1
ATOM 963 C CA . ILE A 1 121 ? 18.423 -10.220 -5.017 1.00 86.12 121 ILE A CA 1
ATOM 964 C C . ILE A 1 121 ? 19.100 -9.756 -3.729 1.00 86.12 121 ILE A C 1
ATOM 966 O O . ILE A 1 121 ? 20.309 -9.528 -3.693 1.00 86.12 121 ILE A O 1
ATOM 970 N N . GLU A 1 122 ? 18.318 -9.612 -2.662 1.00 80.81 122 GLU A N 1
ATOM 971 C CA . GLU A 1 122 ? 18.833 -9.286 -1.333 1.00 80.81 122 GLU A CA 1
ATOM 972 C C . GLU A 1 122 ? 18.704 -10.490 -0.391 1.00 80.81 122 GLU A C 1
ATOM 974 O O . GLU A 1 122 ? 17.595 -10.967 -0.116 1.00 80.81 122 GLU A O 1
ATOM 979 N N . GLY A 1 123 ? 19.847 -10.950 0.127 1.00 78.44 123 GLY A N 1
ATOM 980 C CA . GLY A 1 123 ? 19.944 -12.111 1.013 1.00 78.44 123 GLY A CA 1
ATOM 981 C C . GLY A 1 123 ? 19.682 -13.447 0.309 1.00 78.44 123 GLY A C 1
ATOM 982 O O . GLY A 1 123 ? 19.454 -13.497 -0.893 1.00 78.44 123 GLY A O 1
ATOM 983 N N . ASN A 1 124 ? 19.711 -14.536 1.083 1.00 72.75 124 ASN A N 1
ATOM 984 C CA . ASN A 1 124 ? 19.328 -15.863 0.595 1.00 72.75 124 ASN A CA 1
ATOM 985 C C . ASN A 1 124 ? 17.815 -16.049 0.776 1.00 72.75 124 ASN A C 1
ATOM 987 O O . ASN A 1 124 ? 17.319 -15.985 1.908 1.00 72.75 124 ASN A O 1
ATOM 991 N N . LYS A 1 125 ? 17.093 -16.284 -0.320 1.00 76.19 125 LYS A N 1
ATOM 992 C CA . LYS A 1 125 ? 15.669 -16.639 -0.331 1.00 76.19 125 LYS A CA 1
ATOM 993 C C . LYS A 1 125 ? 15.474 -18.124 -0.026 1.00 76.19 125 LYS A C 1
ATOM 995 O O . LYS A 1 125 ? 16.408 -18.833 0.338 1.00 76.19 125 LYS A O 1
ATOM 1000 N N . MET A 1 126 ? 14.232 -18.596 -0.101 1.00 72.50 126 MET A N 1
ATOM 1001 C CA . MET A 1 126 ? 13.866 -19.946 0.336 1.00 72.50 126 MET A CA 1
ATOM 1002 C C . MET A 1 126 ? 14.585 -21.051 -0.456 1.00 72.50 126 MET A C 1
ATOM 1004 O O . MET A 1 126 ? 15.014 -22.038 0.144 1.00 72.50 126 MET A O 1
ATOM 1008 N N . LEU A 1 127 ? 14.729 -20.897 -1.778 1.00 71.88 127 LEU A N 1
ATOM 1009 C CA . LEU A 1 127 ? 15.335 -21.914 -2.644 1.00 71.88 127 LEU A CA 1
ATOM 1010 C C . LEU A 1 127 ? 16.861 -21.766 -2.785 1.00 71.88 127 LEU A C 1
ATOM 1012 O O . LEU A 1 127 ? 17.558 -22.769 -2.970 1.00 71.88 127 LEU A O 1
ATOM 1016 N N . ASP A 1 128 ? 17.401 -20.556 -2.612 1.00 80.75 128 ASP A N 1
ATOM 1017 C CA . ASP A 1 128 ? 18.822 -20.253 -2.838 1.00 80.75 128 ASP A CA 1
ATOM 1018 C C . ASP A 1 128 ? 19.802 -21.152 -2.075 1.00 80.75 128 ASP A C 1
ATOM 1020 O O . ASP A 1 128 ? 20.768 -21.613 -2.688 1.00 80.75 128 ASP A O 1
ATOM 1024 N N . PRO A 1 129 ? 19.608 -21.481 -0.778 1.00 81.88 129 PRO A N 1
ATOM 1025 C CA . PRO A 1 129 ? 20.526 -22.366 -0.068 1.00 81.88 129 PRO A CA 1
ATOM 1026 C C . PRO A 1 129 ? 20.662 -23.738 -0.731 1.00 81.88 129 PRO A C 1
ATOM 1028 O O . PRO A 1 129 ? 21.764 -24.289 -0.769 1.00 81.88 129 PRO A O 1
ATOM 1031 N N . PHE A 1 130 ? 19.575 -24.280 -1.289 1.00 79.06 130 PHE A N 1
ATOM 1032 C CA . PHE A 1 130 ? 19.607 -25.564 -1.986 1.00 79.06 130 PHE A CA 1
ATOM 1033 C C . PHE A 1 130 ? 20.380 -25.453 -3.302 1.00 79.06 130 PHE A C 1
ATOM 1035 O O . PHE A 1 130 ? 21.247 -26.289 -3.567 1.00 79.06 130 PHE A O 1
ATOM 1042 N N . PHE A 1 131 ? 20.138 -24.397 -4.087 1.00 81.00 131 PHE A N 1
ATOM 1043 C CA . PHE A 1 131 ? 20.886 -24.137 -5.321 1.00 81.00 131 PHE A CA 1
ATOM 1044 C C . PHE A 1 131 ? 22.378 -23.906 -5.055 1.00 81.00 131 PHE A C 1
ATOM 1046 O O . PHE A 1 131 ? 23.224 -24.461 -5.756 1.00 81.00 131 PHE A O 1
ATOM 1053 N N . LEU A 1 132 ? 22.719 -23.165 -3.999 1.00 81.69 132 LEU A N 1
ATOM 1054 C CA . LEU A 1 132 ? 24.101 -22.913 -3.590 1.00 81.69 132 LEU A CA 1
ATOM 1055 C C . LEU A 1 132 ? 24.810 -24.188 -3.120 1.00 81.69 132 LEU A C 1
ATOM 1057 O O . LEU A 1 132 ? 25.978 -24.394 -3.452 1.00 81.69 132 LEU A O 1
ATOM 1061 N N . LEU A 1 133 ? 24.142 -25.045 -2.340 1.00 79.31 133 LEU A N 1
ATOM 1062 C CA . LEU A 1 133 ? 24.715 -26.321 -1.900 1.00 79.31 133 LEU A CA 1
ATOM 1063 C C . LEU A 1 133 ? 24.921 -27.279 -3.076 1.00 79.31 133 LEU A C 1
ATOM 1065 O O . LEU A 1 133 ? 25.974 -27.916 -3.152 1.00 79.31 133 LEU A O 1
ATOM 1069 N N . TYR A 1 134 ? 23.964 -27.335 -4.004 1.00 80.62 134 TYR A N 1
ATOM 1070 C CA . TYR A 1 134 ? 24.078 -28.115 -5.235 1.00 80.62 134 TYR A CA 1
ATOM 1071 C C . TYR A 1 134 ? 25.231 -27.611 -6.112 1.00 80.62 134 TYR A C 1
ATOM 1073 O O . TYR A 1 134 ? 26.119 -28.383 -6.464 1.00 80.62 134 TYR A O 1
ATOM 1081 N N . GLY A 1 135 ? 25.303 -26.300 -6.366 1.00 76.50 135 GLY A N 1
ATOM 1082 C CA . GLY A 1 135 ? 26.382 -25.684 -7.146 1.00 76.50 135 GLY A CA 1
ATOM 1083 C C . GLY A 1 135 ? 27.773 -25.852 -6.522 1.00 76.50 135 GLY A C 1
ATOM 1084 O O . GLY A 1 135 ? 28.769 -25.901 -7.237 1.00 76.50 135 GLY A O 1
ATOM 1085 N N . LYS A 1 136 ? 27.856 -26.007 -5.193 1.00 87.12 136 LYS A N 1
ATOM 1086 C CA . LYS A 1 136 ? 29.101 -26.325 -4.466 1.00 87.12 136 LYS A CA 1
ATOM 1087 C C . LYS A 1 136 ? 29.440 -27.822 -4.439 1.00 87.12 136 LYS A C 1
ATOM 1089 O O . LYS A 1 136 ? 30.402 -28.195 -3.769 1.00 87.12 136 LYS A O 1
ATOM 1094 N N . GLY A 1 137 ? 28.644 -28.680 -5.079 1.00 86.75 137 GLY A N 1
ATOM 1095 C CA . GLY A 1 137 ? 28.804 -30.138 -5.034 1.00 86.75 137 GLY A CA 1
ATOM 1096 C C . GLY A 1 137 ? 28.543 -30.752 -3.653 1.00 86.75 137 GLY A C 1
ATOM 1097 O O . GLY A 1 137 ? 28.950 -31.880 -3.396 1.00 86.75 137 GLY A O 1
ATOM 1098 N N . LYS A 1 138 ? 27.893 -30.013 -2.741 1.00 88.81 138 LYS A N 1
ATOM 1099 C CA . LYS A 1 138 ? 27.576 -30.461 -1.372 1.00 88.81 138 LYS A CA 1
ATOM 1100 C C . LYS A 1 138 ? 26.194 -31.096 -1.251 1.00 88.81 138 LYS A C 1
ATOM 1102 O O . LYS A 1 138 ? 25.881 -31.669 -0.212 1.00 88.81 138 LYS A O 1
ATOM 1107 N N . LEU A 1 139 ? 25.375 -30.974 -2.290 1.00 82.12 139 LEU A N 1
ATOM 1108 C CA . LEU A 1 139 ? 24.057 -31.581 -2.373 1.00 82.12 139 LEU A CA 1
ATOM 1109 C C . LEU A 1 139 ? 23.993 -32.428 -3.654 1.00 82.12 139 LEU A C 1
ATOM 1111 O O . LEU A 1 139 ? 24.158 -31.865 -4.734 1.00 82.12 139 LEU A O 1
ATOM 1115 N N . PRO A 1 140 ? 23.767 -33.753 -3.566 1.00 82.69 140 PRO A N 1
ATOM 1116 C CA . PRO A 1 140 ? 23.749 -34.631 -4.740 1.00 82.69 140 PRO A CA 1
ATOM 1117 C C . PRO A 1 140 ? 22.461 -34.512 -5.574 1.00 82.69 140 PRO A C 1
ATOM 1119 O O . PRO A 1 140 ? 22.405 -35.029 -6.684 1.00 82.69 140 PRO A O 1
ATOM 1122 N N . GLY A 1 141 ? 21.425 -33.845 -5.055 1.00 77.25 141 GLY A N 1
ATOM 1123 C CA . GLY A 1 141 ? 20.144 -33.647 -5.731 1.00 77.25 141 GLY A CA 1
ATOM 1124 C C . GLY A 1 141 ? 19.089 -33.022 -4.814 1.00 77.25 141 GLY A C 1
ATOM 1125 O O . GLY A 1 141 ? 19.320 -32.843 -3.619 1.00 77.25 141 GLY A O 1
ATOM 1126 N N . PHE A 1 142 ? 17.926 -32.687 -5.372 1.00 77.19 142 PHE A N 1
ATOM 1127 C CA . PHE A 1 142 ? 16.826 -32.042 -4.647 1.00 77.19 142 PHE A CA 1
ATOM 1128 C C . PHE A 1 142 ? 15.769 -33.069 -4.230 1.00 77.19 142 PHE A C 1
ATOM 1130 O O . PHE A 1 142 ? 15.367 -33.909 -5.032 1.00 77.19 142 PHE A O 1
ATOM 1137 N N . TYR A 1 143 ? 15.289 -32.982 -2.987 1.00 74.44 143 TYR A N 1
ATOM 1138 C CA . TYR A 1 143 ? 14.164 -33.786 -2.506 1.00 74.44 143 TYR A CA 1
ATOM 1139 C C . TYR A 1 143 ? 12.847 -33.072 -2.831 1.00 74.44 143 TYR A C 1
ATOM 1141 O O . TYR A 1 143 ? 12.330 -32.299 -2.025 1.00 74.44 143 TYR A O 1
ATOM 1149 N N . ILE A 1 144 ? 12.343 -33.286 -4.045 1.00 71.25 144 ILE A N 1
ATOM 1150 C CA . ILE A 1 144 ? 11.106 -32.684 -4.546 1.00 71.25 144 ILE A CA 1
ATOM 1151 C C . ILE A 1 144 ? 10.305 -33.722 -5.334 1.00 71.25 144 ILE A C 1
ATOM 1153 O O . ILE A 1 144 ? 10.881 -34.590 -5.988 1.00 71.25 144 ILE A O 1
ATOM 1157 N N . ASN A 1 145 ? 8.976 -33.645 -5.265 1.00 72.75 145 ASN A N 1
ATOM 1158 C CA . ASN A 1 145 ? 8.114 -34.435 -6.138 1.00 72.75 145 ASN A CA 1
ATOM 1159 C C . ASN A 1 145 ? 8.263 -33.907 -7.583 1.00 72.75 145 ASN A C 1
ATOM 1161 O O . ASN A 1 145 ? 7.967 -32.732 -7.799 1.00 72.75 145 ASN A O 1
ATOM 1165 N N . PRO A 1 146 ? 8.710 -34.723 -8.558 1.00 71.81 146 PRO A N 1
ATOM 1166 C CA . PRO A 1 146 ? 8.947 -34.266 -9.930 1.00 71.81 146 PRO A CA 1
ATOM 1167 C C . PRO A 1 146 ? 7.671 -33.816 -10.653 1.00 71.81 146 PRO A C 1
ATOM 1169 O O . PRO A 1 146 ? 7.764 -33.009 -11.573 1.00 71.81 146 PRO A O 1
ATOM 1172 N N . ASP A 1 147 ? 6.502 -34.284 -10.208 1.00 73.69 147 ASP A N 1
ATOM 1173 C CA . ASP A 1 147 ? 5.200 -33.915 -10.773 1.00 73.69 147 ASP A CA 1
ATOM 1174 C C . ASP A 1 147 ? 4.618 -32.641 -10.126 1.00 73.69 147 ASP A C 1
ATOM 1176 O O . ASP A 1 147 ? 3.517 -32.199 -10.461 1.00 73.69 147 ASP A O 1
ATOM 1180 N N . MET A 1 148 ? 5.319 -32.053 -9.149 1.00 65.25 148 MET A N 1
ATOM 1181 C CA . MET A 1 148 ? 4.875 -30.849 -8.454 1.00 65.25 148 MET A CA 1
ATOM 1182 C C . MET A 1 148 ? 5.341 -29.590 -9.186 1.00 65.25 148 MET A C 1
ATOM 1184 O O . MET A 1 148 ? 6.530 -29.386 -9.421 1.00 65.25 148 MET A O 1
ATOM 1188 N N . VAL A 1 149 ? 4.393 -28.697 -9.468 1.00 68.56 149 VAL A N 1
ATOM 1189 C CA . VAL A 1 149 ? 4.682 -27.353 -9.976 1.00 68.56 149 VAL A CA 1
ATOM 1190 C C . VAL A 1 149 ? 5.159 -26.471 -8.824 1.00 68.56 149 VAL A C 1
ATOM 1192 O O . VAL A 1 149 ? 4.493 -26.379 -7.790 1.00 68.56 149 VAL A O 1
ATOM 1195 N N . VAL A 1 150 ? 6.300 -25.809 -9.013 1.00 69.81 150 VAL A N 1
ATOM 1196 C CA . VAL A 1 150 ? 6.803 -24.773 -8.105 1.00 69.81 150 VAL A CA 1
ATOM 1197 C C . VAL A 1 150 ? 6.496 -23.420 -8.727 1.00 69.81 150 VAL A C 1
ATOM 1199 O O . VAL A 1 150 ? 7.060 -23.072 -9.761 1.00 69.81 150 VAL A O 1
ATOM 1202 N N . ASP A 1 151 ? 5.590 -22.676 -8.104 1.00 70.06 151 ASP A N 1
ATOM 1203 C CA . ASP A 1 151 ? 5.221 -21.340 -8.561 1.00 70.06 151 ASP A CA 1
ATOM 1204 C C . ASP A 1 151 ? 6.228 -20.310 -8.030 1.00 70.06 151 ASP A C 1
ATOM 1206 O O . ASP A 1 151 ? 6.383 -20.143 -6.814 1.00 70.06 151 ASP A O 1
ATOM 1210 N N . VAL A 1 152 ? 6.924 -19.652 -8.957 1.00 77.81 152 VAL A N 1
ATOM 1211 C CA . VAL A 1 152 ? 7.905 -18.603 -8.680 1.00 77.81 152 VAL A CA 1
ATOM 1212 C C . VAL A 1 152 ? 7.584 -17.360 -9.494 1.00 77.81 152 VAL A C 1
ATOM 1214 O O . VAL A 1 152 ? 7.177 -17.444 -10.654 1.00 77.81 152 VAL A O 1
ATOM 1217 N N . VAL A 1 153 ? 7.830 -16.192 -8.910 1.00 83.31 153 VAL A N 1
ATOM 1218 C CA . VAL A 1 153 ? 7.607 -14.901 -9.563 1.00 83.31 153 VAL A CA 1
ATOM 1219 C C . VAL A 1 153 ? 8.825 -13.987 -9.379 1.00 83.31 153 VAL A C 1
ATOM 1221 O O . VAL A 1 153 ? 9.335 -13.862 -8.265 1.00 83.31 153 VAL A O 1
ATOM 1224 N N . PRO A 1 154 ? 9.322 -13.322 -10.439 1.00 88.44 154 PRO A N 1
ATOM 1225 C CA . PRO A 1 154 ? 10.404 -12.352 -10.292 1.00 88.44 154 PRO A CA 1
ATOM 1226 C C . PRO A 1 154 ? 9.985 -11.143 -9.449 1.00 88.44 154 PRO A C 1
ATOM 1228 O O . PRO A 1 154 ? 8.871 -10.627 -9.592 1.00 88.44 154 PRO A O 1
ATOM 1231 N N . ALA A 1 155 ? 10.891 -10.652 -8.602 1.00 85.38 155 ALA A N 1
ATOM 1232 C CA . ALA A 1 155 ? 10.615 -9.529 -7.703 1.00 85.38 155 ALA A CA 1
ATOM 1233 C C . ALA A 1 155 ? 10.111 -8.264 -8.422 1.00 85.38 155 ALA A C 1
ATOM 1235 O O . ALA A 1 155 ? 9.161 -7.629 -7.965 1.00 85.38 155 ALA A O 1
ATOM 1236 N N . ASP A 1 156 ? 10.692 -7.914 -9.567 1.00 82.19 156 ASP A N 1
ATOM 1237 C CA . ASP A 1 156 ? 10.297 -6.746 -10.359 1.00 82.19 156 ASP A CA 1
ATOM 1238 C C . ASP A 1 156 ? 8.919 -6.898 -11.009 1.00 82.19 156 ASP A C 1
ATOM 1240 O O . ASP A 1 156 ? 8.186 -5.919 -11.142 1.00 82.19 156 ASP A O 1
ATOM 1244 N N . VAL A 1 157 ? 8.506 -8.123 -11.339 1.00 84.00 157 VAL A N 1
ATOM 1245 C CA . VAL A 1 157 ? 7.142 -8.398 -11.814 1.00 84.00 157 VAL A CA 1
ATOM 1246 C C . VAL A 1 157 ? 6.119 -8.165 -10.698 1.00 84.00 157 VAL A C 1
ATOM 1248 O O . VAL A 1 157 ? 5.078 -7.554 -10.951 1.00 84.00 157 VAL A O 1
ATOM 1251 N N . VAL A 1 158 ? 6.421 -8.575 -9.460 1.00 86.69 158 VAL A N 1
ATOM 1252 C CA . VAL A 1 158 ? 5.559 -8.295 -8.294 1.00 86.69 158 VAL A CA 1
ATOM 1253 C C . VAL A 1 158 ? 5.486 -6.795 -8.005 1.00 86.69 158 VAL A C 1
ATOM 1255 O O . VAL A 1 158 ? 4.403 -6.262 -7.779 1.00 86.69 158 VAL A O 1
ATOM 1258 N N . VAL A 1 159 ? 6.613 -6.081 -8.051 1.00 87.50 159 VAL A N 1
ATOM 1259 C CA . VAL A 1 159 ? 6.618 -4.621 -7.859 1.00 87.50 159 VAL A CA 1
ATOM 1260 C C . VAL A 1 159 ? 5.779 -3.931 -8.937 1.00 87.50 159 VAL A C 1
ATOM 1262 O O . VAL A 1 159 ? 4.936 -3.092 -8.617 1.00 87.50 159 VAL A O 1
ATOM 1265 N N . ASN A 1 160 ? 5.940 -4.323 -10.201 1.00 82.62 160 ASN A N 1
ATOM 1266 C CA . ASN A 1 160 ? 5.173 -3.757 -11.307 1.00 82.62 160 ASN A CA 1
ATOM 1267 C C . ASN A 1 160 ? 3.667 -4.021 -11.176 1.00 82.62 160 ASN A C 1
ATOM 1269 O O . ASN A 1 160 ? 2.872 -3.130 -11.481 1.00 82.62 160 ASN A O 1
ATOM 1273 N N . SER A 1 161 ? 3.256 -5.196 -10.684 1.00 82.31 161 SER A N 1
ATOM 1274 C CA . SER A 1 161 ? 1.836 -5.487 -10.453 1.00 82.31 161 SER A CA 1
ATOM 1275 C C . SER A 1 161 ? 1.251 -4.641 -9.318 1.00 82.31 161 SER A C 1
ATOM 1277 O O . SER A 1 161 ? 0.156 -4.099 -9.476 1.00 82.31 161 SER A O 1
ATOM 1279 N N . ILE A 1 162 ? 2.001 -4.433 -8.228 1.00 85.75 162 ILE A N 1
ATOM 1280 C CA . ILE A 1 162 ? 1.616 -3.531 -7.131 1.00 85.75 162 ILE A CA 1
ATOM 1281 C C . ILE A 1 162 ? 1.451 -2.098 -7.650 1.00 85.75 162 ILE A C 1
ATOM 1283 O O . ILE A 1 162 ? 0.415 -1.472 -7.417 1.00 85.75 162 ILE A O 1
ATOM 1287 N N . LEU A 1 163 ? 2.434 -1.581 -8.395 1.00 79.94 163 LEU A N 1
ATOM 1288 C CA . LEU A 1 163 ? 2.380 -0.230 -8.961 1.00 79.94 163 LEU A CA 1
ATOM 1289 C C . LEU A 1 163 ? 1.197 -0.061 -9.922 1.00 79.94 163 LEU A C 1
ATOM 1291 O O . LEU A 1 163 ? 0.492 0.947 -9.856 1.00 79.94 163 LEU A O 1
ATOM 1295 N N . ALA A 1 164 ? 0.945 -1.050 -10.781 1.00 74.88 164 ALA A N 1
ATOM 1296 C CA . ALA A 1 164 ? -0.191 -1.035 -11.696 1.00 74.88 164 ALA A CA 1
ATOM 1297 C C . ALA A 1 164 ? -1.534 -1.061 -10.947 1.00 74.88 164 ALA A C 1
ATOM 1299 O O . ALA A 1 164 ? -2.446 -0.308 -11.299 1.00 74.88 164 ALA A O 1
ATOM 1300 N N . ALA A 1 165 ? -1.650 -1.878 -9.896 1.00 76.12 165 ALA A N 1
ATOM 1301 C CA . ALA A 1 165 ? -2.843 -1.943 -9.060 1.00 76.12 165 ALA A CA 1
ATOM 1302 C C . ALA A 1 165 ? -3.108 -0.599 -8.364 1.00 76.12 165 ALA A C 1
ATOM 1304 O O . ALA A 1 165 ? -4.215 -0.069 -8.468 1.00 76.12 165 ALA A O 1
ATOM 1305 N N . ILE A 1 166 ? -2.085 0.012 -7.757 1.00 77.81 166 ILE A N 1
ATOM 1306 C CA . ILE A 1 166 ? -2.187 1.349 -7.152 1.00 77.81 166 ILE A CA 1
ATOM 1307 C C . ILE A 1 166 ? -2.587 2.389 -8.205 1.00 77.81 166 ILE A C 1
ATOM 1309 O O . ILE A 1 166 ? -3.518 3.155 -7.987 1.00 77.81 166 ILE A O 1
ATOM 1313 N N . ALA A 1 167 ? -1.943 2.409 -9.373 1.00 72.38 167 ALA A N 1
ATOM 1314 C CA . ALA A 1 167 ? -2.243 3.393 -10.415 1.00 72.38 167 ALA A CA 1
ATOM 1315 C C . ALA A 1 167 ? -3.670 3.270 -10.978 1.00 72.38 167 ALA A C 1
ATOM 1317 O O . ALA A 1 167 ? -4.226 4.264 -11.461 1.00 72.38 167 ALA A O 1
ATOM 1318 N N . LYS A 1 168 ? -4.249 2.064 -10.951 1.00 72.00 168 LYS A N 1
ATOM 1319 C CA . LYS A 1 168 ? -5.608 1.783 -11.427 1.00 72.00 168 LYS A CA 1
ATOM 1320 C C . LYS A 1 168 ? -6.671 2.066 -10.365 1.00 72.00 168 LYS A C 1
ATOM 1322 O O . LYS A 1 168 ? -7.698 2.648 -10.696 1.00 72.00 168 LYS A O 1
ATOM 1327 N N . HIS A 1 169 ? -6.423 1.669 -9.120 1.00 70.44 169 HIS A N 1
ATOM 1328 C CA . HIS A 1 169 ? -7.419 1.677 -8.044 1.00 70.44 169 HIS A CA 1
ATOM 1329 C C . HIS A 1 169 ? -7.229 2.822 -7.035 1.00 70.44 169 HIS A C 1
ATOM 1331 O O . HIS A 1 169 ? -8.190 3.253 -6.414 1.00 70.44 169 HIS A O 1
ATOM 1337 N N . GLY A 1 170 ? -6.030 3.398 -6.925 1.00 61.34 170 GLY A N 1
ATOM 1338 C CA . GLY A 1 170 ? -5.729 4.567 -6.085 1.00 61.34 170 GLY A CA 1
ATOM 1339 C C . GLY A 1 170 ? -6.237 5.901 -6.645 1.00 61.34 170 GLY A C 1
ATOM 1340 O O . GLY A 1 170 ? -5.918 6.955 -6.108 1.00 61.34 170 GLY A O 1
ATOM 1341 N N . ARG A 1 171 ? -7.013 5.887 -7.738 1.00 55.50 171 ARG A N 1
ATOM 1342 C CA . ARG A 1 171 ? -7.590 7.100 -8.345 1.00 55.50 171 ARG A CA 1
ATOM 1343 C C . ARG A 1 171 ? -8.938 7.509 -7.760 1.00 55.50 171 ARG A C 1
ATOM 1345 O O . ARG A 1 171 ? -9.458 8.542 -8.177 1.00 55.50 171 ARG A O 1
ATOM 1352 N N . GLU A 1 172 ? -9.500 6.769 -6.807 1.00 54.31 172 GLU A N 1
ATOM 1353 C CA . GLU A 1 172 ? -10.794 7.149 -6.218 1.00 54.31 172 GLU A CA 1
ATOM 1354 C C . GLU A 1 172 ? -10.741 8.480 -5.438 1.00 54.31 172 GLU A C 1
ATOM 1356 O O . GLU A 1 172 ? -11.764 9.146 -5.308 1.00 54.31 172 GLU A O 1
ATOM 1361 N N . GLU A 1 173 ? -9.558 8.964 -5.037 1.00 52.72 173 GLU A N 1
ATOM 1362 C CA . GLU A 1 173 ? -9.398 10.313 -4.459 1.00 52.72 173 GLU A CA 1
ATOM 1363 C C . GLU A 1 173 ? -9.363 11.441 -5.498 1.00 52.72 173 GLU A C 1
ATOM 1365 O O . GLU A 1 173 ? -9.614 12.600 -5.169 1.00 52.72 173 GLU A O 1
ATOM 1370 N N . THR A 1 174 ? -9.114 11.138 -6.774 1.00 53.53 174 THR A N 1
ATOM 1371 C CA . THR A 1 174 ? -9.150 12.177 -7.815 1.00 53.53 174 THR A CA 1
ATOM 1372 C C . THR A 1 174 ? -10.587 12.612 -8.135 1.00 53.53 174 THR A C 1
ATOM 1374 O O . THR A 1 174 ? -10.815 13.726 -8.606 1.00 53.53 174 THR A O 1
ATOM 1377 N N . ASP A 1 175 ? -11.579 11.802 -7.756 1.00 63.75 175 ASP A N 1
ATOM 1378 C CA . ASP A 1 175 ? -12.980 12.043 -8.085 1.00 63.75 175 ASP A CA 1
ATOM 1379 C C . ASP A 1 175 ? -13.690 13.034 -7.150 1.00 63.75 175 ASP A C 1
ATOM 1381 O O . ASP A 1 175 ? -14.845 13.377 -7.380 1.00 63.75 175 ASP A O 1
ATOM 1385 N N . MET A 1 176 ? -13.023 13.543 -6.105 1.00 72.56 176 MET A N 1
ATOM 1386 C CA . MET A 1 176 ? -13.652 14.438 -5.120 1.00 72.56 176 MET A CA 1
ATOM 1387 C C . MET A 1 176 ? -14.287 15.677 -5.761 1.00 72.56 176 MET A C 1
ATOM 1389 O O . MET A 1 176 ? -15.382 16.078 -5.370 1.00 72.56 176 MET A O 1
ATOM 1393 N N . VAL A 1 177 ? -13.634 16.250 -6.777 1.00 74.81 177 VAL A N 1
ATOM 1394 C CA . VAL A 1 177 ? -14.160 17.403 -7.524 1.00 74.81 177 VAL A CA 1
ATOM 1395 C C . VAL A 1 177 ? -15.448 17.019 -8.256 1.00 74.81 177 VAL A C 1
ATOM 1397 O O . VAL A 1 177 ? -16.470 17.686 -8.107 1.00 74.81 177 VAL A O 1
ATOM 1400 N N . TYR A 1 178 ? -15.430 15.927 -9.025 1.00 81.50 178 TYR A N 1
ATOM 1401 C CA . TYR A 1 178 ? -16.607 15.482 -9.773 1.00 81.50 178 TYR A CA 1
ATOM 1402 C C . TYR A 1 178 ? -17.735 15.034 -8.844 1.00 81.50 178 TYR A C 1
ATOM 1404 O O . TYR A 1 178 ? -18.867 15.466 -9.035 1.00 81.50 178 TYR A O 1
ATOM 1412 N N . GLN A 1 179 ? -17.450 14.244 -7.808 1.00 78.75 179 GLN A N 1
ATOM 1413 C CA . GLN A 1 179 ? -18.445 13.807 -6.827 1.00 78.75 179 GLN A CA 1
ATOM 1414 C C . GLN A 1 179 ? -19.096 14.996 -6.116 1.00 78.75 179 GLN A C 1
ATOM 1416 O O . GLN A 1 179 ? -20.322 15.035 -6.000 1.00 78.75 179 GLN A O 1
ATOM 1421 N N . HIS A 1 180 ? -18.305 15.995 -5.705 1.00 83.38 180 HIS A N 1
ATOM 1422 C CA . HIS A 1 180 ? -18.833 17.205 -5.079 1.00 83.38 180 HIS A CA 1
ATOM 1423 C C . HIS A 1 180 ? -19.788 17.950 -6.018 1.00 83.38 180 HIS A C 1
ATOM 1425 O O . HIS A 1 180 ? -20.926 18.208 -5.630 1.00 83.38 180 HIS A O 1
ATOM 1431 N N . PHE A 1 181 ? -19.374 18.254 -7.255 1.00 84.69 181 PHE A N 1
ATOM 1432 C CA . PHE A 1 181 ? -20.209 19.004 -8.207 1.00 84.69 181 PHE A CA 1
ATOM 1433 C C . PHE A 1 181 ? -21.343 18.176 -8.829 1.00 84.69 181 PHE A C 1
ATOM 1435 O O . PHE A 1 181 ? -22.316 18.751 -9.308 1.00 84.69 181 PHE A O 1
ATOM 1442 N N . ARG A 1 182 ? -21.271 16.842 -8.789 1.00 85.25 182 ARG A N 1
ATOM 1443 C CA . ARG A 1 182 ? -22.384 15.953 -9.149 1.00 85.25 182 ARG A CA 1
ATOM 1444 C C . ARG A 1 182 ? -23.483 15.980 -8.089 1.00 85.25 182 ARG A C 1
ATOM 1446 O O . ARG A 1 182 ? -24.656 16.039 -8.437 1.00 85.25 182 ARG A O 1
ATOM 1453 N N . LEU A 1 183 ? -23.108 15.914 -6.809 1.00 83.38 183 LEU A N 1
ATOM 1454 C CA . LEU A 1 183 ? -24.054 15.938 -5.685 1.00 83.38 183 LEU A CA 1
ATOM 1455 C C . LEU A 1 183 ? -24.569 17.353 -5.387 1.00 83.38 183 LEU A C 1
ATOM 1457 O O . LEU A 1 183 ? -25.713 17.514 -4.976 1.00 83.38 183 LEU A O 1
ATOM 1461 N N . ASN A 1 184 ? -23.740 18.370 -5.624 1.00 84.00 184 ASN A N 1
ATOM 1462 C CA . ASN A 1 184 ? -24.042 19.778 -5.376 1.00 84.00 184 ASN A CA 1
ATOM 1463 C C . ASN A 1 184 ? -23.854 20.603 -6.662 1.00 84.00 184 ASN A C 1
ATOM 1465 O O . ASN A 1 184 ? -22.922 21.412 -6.748 1.00 84.00 184 ASN A O 1
ATOM 1469 N N . PRO A 1 185 ? -24.715 20.414 -7.679 1.00 85.31 185 PRO A N 1
ATOM 1470 C CA . PRO A 1 185 ? -24.552 21.077 -8.965 1.00 85.31 185 PRO A CA 1
ATOM 1471 C C . PRO A 1 185 ? -24.598 22.601 -8.832 1.00 85.31 185 PRO A C 1
ATOM 1473 O O . PRO A 1 185 ? -25.368 23.180 -8.053 1.00 85.31 185 PRO A O 1
ATOM 1476 N N . CYS A 1 186 ? -23.752 23.272 -9.612 1.00 83.25 186 CYS A N 1
ATOM 1477 C CA . CYS A 1 186 ? -23.895 24.703 -9.855 1.00 83.25 186 CYS A CA 1
ATOM 1478 C C . CYS A 1 186 ? -25.189 24.957 -10.629 1.00 83.25 186 CYS A C 1
ATOM 1480 O O . CYS A 1 186 ? -25.644 24.102 -11.384 1.00 83.25 186 CYS A O 1
ATOM 1482 N N . ILE A 1 187 ? -25.773 26.131 -10.435 1.00 83.62 187 ILE A N 1
ATOM 1483 C CA . ILE A 1 187 ? -27.019 26.523 -11.086 1.00 83.62 187 ILE A CA 1
ATOM 1484 C C . ILE A 1 187 ? -26.683 27.523 -12.194 1.00 83.62 187 ILE A C 1
ATOM 1486 O O . ILE A 1 187 ? -25.847 28.404 -11.987 1.00 83.62 187 ILE A O 1
ATOM 1490 N N . ASP A 1 188 ? -27.278 27.355 -13.374 1.00 80.50 188 ASP A N 1
ATOM 1491 C CA . ASP A 1 188 ? -27.127 28.299 -14.480 1.00 80.50 188 ASP A CA 1
ATOM 1492 C C . ASP A 1 188 ? -28.048 29.528 -14.335 1.00 80.50 188 ASP A C 1
ATOM 1494 O O . ASP A 1 188 ? -28.913 29.598 -13.463 1.00 80.50 188 ASP A O 1
ATOM 1498 N N . LYS A 1 189 ? -27.914 30.502 -15.245 1.00 78.56 189 LYS A N 1
ATOM 1499 C CA . LYS A 1 189 ? -28.744 31.729 -15.271 1.00 78.56 189 LYS A CA 1
ATOM 1500 C C . LYS A 1 189 ? -30.248 31.500 -15.410 1.00 78.56 189 LYS A C 1
ATOM 1502 O O . LYS A 1 189 ? -31.016 32.449 -15.294 1.00 78.56 189 LYS A O 1
ATOM 1507 N N . LYS A 1 190 ? -30.659 30.288 -15.773 1.00 84.19 190 LYS A N 1
ATOM 1508 C CA . LYS A 1 190 ? -32.052 29.883 -15.970 1.00 84.19 190 LYS A CA 1
ATOM 1509 C C . LYS A 1 190 ? -32.531 28.966 -14.842 1.00 84.19 190 LYS A C 1
ATOM 1511 O O . LYS A 1 190 ? -33.535 28.285 -15.021 1.00 84.19 190 LYS A O 1
ATOM 1516 N N . GLU A 1 191 ? -31.804 28.937 -13.728 1.00 82.62 191 GLU A N 1
ATOM 1517 C CA . GLU A 1 191 ? -32.078 28.119 -12.547 1.00 82.62 191 GLU A CA 1
ATOM 1518 C C . GLU A 1 191 ? -31.980 26.600 -12.771 1.00 82.62 191 GLU A C 1
ATOM 1520 O O . GLU A 1 191 ? -32.460 25.811 -11.957 1.00 82.62 191 GLU A O 1
ATOM 1525 N N . ASN A 1 192 ? -31.308 26.154 -13.837 1.00 85.69 192 ASN A N 1
ATOM 1526 C CA . ASN A 1 192 ? -31.126 24.727 -14.096 1.00 85.69 192 ASN A CA 1
ATOM 1527 C C . ASN A 1 192 ? -29.817 24.213 -13.479 1.00 85.69 192 ASN A C 1
ATOM 1529 O O . ASN A 1 192 ? -28.776 24.867 -13.610 1.00 85.69 192 ASN A O 1
ATOM 1533 N N . PRO A 1 193 ? -29.826 23.018 -12.860 1.00 85.31 193 PRO A N 1
ATOM 1534 C CA . PRO A 1 193 ? -28.605 22.347 -12.436 1.00 85.31 193 PRO A CA 1
ATOM 1535 C C . PRO A 1 193 ? -27.678 22.048 -13.619 1.00 85.31 193 PRO A C 1
ATOM 1537 O O . PRO A 1 193 ? -28.067 21.399 -14.591 1.00 85.31 193 PRO A O 1
ATOM 1540 N N . ILE A 1 194 ? -26.423 22.476 -13.514 1.00 85.88 194 ILE A N 1
ATOM 1541 C CA . ILE A 1 194 ? -25.375 22.156 -14.480 1.00 85.88 194 ILE A CA 1
ATOM 1542 C C . ILE A 1 194 ? -24.898 20.732 -14.206 1.00 85.88 194 ILE A C 1
ATOM 1544 O O . ILE A 1 194 ? -24.236 20.462 -13.203 1.00 85.88 194 ILE A O 1
ATOM 1548 N N . HIS A 1 195 ? -25.220 19.820 -15.119 1.00 83.94 195 HIS A N 1
ATOM 1549 C CA . HIS A 1 195 ? -24.769 18.439 -15.034 1.00 83.94 195 HIS A CA 1
ATOM 1550 C C . HIS A 1 195 ? -23.309 18.323 -15.487 1.00 83.94 195 HIS A C 1
ATOM 1552 O O . HIS A 1 195 ? -22.985 18.517 -16.660 1.00 83.94 195 HIS A O 1
ATOM 1558 N N . VAL A 1 196 ? -22.423 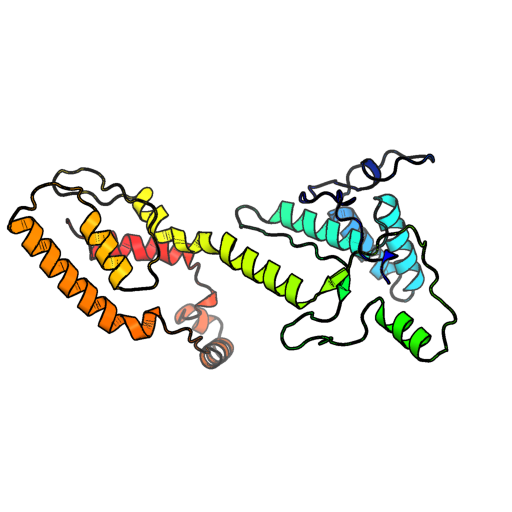17.968 -14.560 1.00 82.06 196 VAL A N 1
ATOM 1559 C CA . VAL A 1 196 ? -21.012 17.700 -14.853 1.00 82.06 196 VAL A CA 1
ATOM 1560 C C . VAL A 1 196 ? -20.820 16.237 -15.251 1.00 82.06 196 VAL A C 1
ATOM 1562 O O . VAL A 1 196 ? -21.431 15.341 -14.676 1.00 82.06 196 VAL A O 1
ATOM 1565 N N . SER A 1 197 ? -19.984 15.974 -16.253 1.00 80.56 197 SER A N 1
ATOM 1566 C CA . SER A 1 197 ? -19.519 14.621 -16.585 1.00 80.56 197 SER A CA 1
ATOM 1567 C C . SER A 1 197 ? -18.224 14.300 -15.829 1.00 80.56 197 SER A C 1
ATOM 1569 O O . SER A 1 197 ? -17.507 15.241 -15.476 1.00 80.56 197 SER A O 1
ATOM 1571 N N . PRO A 1 198 ? -17.863 13.014 -15.645 1.00 77.50 198 PRO A N 1
ATOM 1572 C CA . PRO A 1 198 ? -16.544 12.646 -15.135 1.00 77.50 198 PRO A CA 1
ATOM 1573 C C . PRO A 1 198 ? -15.451 13.374 -15.923 1.00 77.50 198 PRO A C 1
ATOM 1575 O O . PRO A 1 198 ? -15.484 13.394 -17.161 1.00 77.50 198 PRO A O 1
ATOM 1578 N N . TYR A 1 199 ? -14.521 14.027 -15.226 1.00 73.75 199 TYR A N 1
ATOM 1579 C CA . TYR A 1 199 ? -13.472 14.789 -15.899 1.00 73.75 199 TYR A CA 1
ATOM 1580 C C . TYR A 1 199 ? -12.487 13.831 -16.580 1.00 73.75 199 TYR A C 1
ATOM 1582 O O . TYR A 1 199 ? -12.249 12.706 -16.138 1.00 73.75 199 TYR A O 1
ATOM 1590 N N . LYS A 1 200 ? -11.899 14.287 -17.686 1.00 78.31 200 LYS A N 1
ATOM 1591 C CA . LYS A 1 200 ? -10.815 13.581 -18.373 1.00 78.31 200 LYS A CA 1
ATOM 1592 C C . LYS A 1 200 ? -9.507 14.282 -18.044 1.00 78.31 200 LYS A C 1
ATOM 1594 O O . LYS A 1 200 ? -9.430 15.505 -18.126 1.00 78.31 200 LYS A O 1
ATOM 1599 N N . LEU A 1 201 ? -8.489 13.510 -17.680 1.00 75.69 201 LEU A N 1
ATOM 1600 C CA . LEU A 1 201 ? -7.131 14.030 -17.561 1.00 75.69 201 LEU A CA 1
ATOM 1601 C C . LEU A 1 201 ? -6.514 14.113 -18.955 1.00 75.69 201 LEU A C 1
ATOM 1603 O O . LEU A 1 201 ? -6.573 13.153 -19.725 1.00 75.69 201 LEU A O 1
ATOM 1607 N N . PHE A 1 202 ? -5.919 15.258 -19.263 1.00 77.31 202 PHE A N 1
ATOM 1608 C CA . PHE A 1 202 ? -5.216 15.494 -20.515 1.00 77.31 202 PHE A CA 1
ATOM 1609 C C . PHE A 1 202 ? -3.727 15.624 -20.223 1.00 77.31 202 PHE A C 1
ATOM 1611 O O . PHE A 1 202 ? -3.329 16.344 -19.313 1.00 77.31 202 PHE A O 1
ATOM 1618 N N . THR A 1 203 ? -2.906 14.913 -20.990 1.00 76.81 203 THR A N 1
ATOM 1619 C CA . THR A 1 203 ? -1.443 14.933 -20.852 1.00 76.81 203 THR A CA 1
ATOM 1620 C C . THR A 1 203 ? -0.784 16.041 -21.670 1.00 76.81 203 THR A C 1
ATOM 1622 O O . THR A 1 203 ? 0.412 16.268 -21.517 1.00 76.81 203 THR A O 1
ATOM 1625 N N . SER A 1 204 ? -1.543 16.742 -22.518 1.00 79.19 204 SER A N 1
ATOM 1626 C CA . SER A 1 204 ? -1.082 17.928 -23.235 1.00 79.19 204 SER A CA 1
ATOM 1627 C C . SER A 1 204 ? -2.170 18.997 -23.324 1.00 79.19 204 SER A C 1
ATOM 1629 O O . SER A 1 204 ? -3.373 18.703 -23.282 1.00 79.19 204 SER A O 1
ATOM 1631 N N . LEU A 1 205 ? -1.733 20.248 -23.464 1.00 78.12 205 LEU A N 1
ATOM 1632 C CA . LEU A 1 205 ? -2.616 21.399 -23.622 1.00 78.12 205 LEU A CA 1
ATOM 1633 C C . LEU A 1 205 ? -3.421 21.302 -24.924 1.00 78.12 205 LEU A C 1
ATOM 1635 O O . LEU A 1 205 ? -4.614 21.597 -24.934 1.00 78.12 205 LEU A O 1
ATOM 1639 N N . GLU A 1 206 ? -2.811 20.817 -26.006 1.00 81.56 206 GLU A N 1
ATOM 1640 C CA . GLU A 1 206 ? -3.481 20.643 -27.297 1.00 81.56 206 GLU A CA 1
ATOM 1641 C C . GLU A 1 206 ? -4.656 19.669 -27.190 1.00 81.56 206 GLU A C 1
ATOM 1643 O O . GLU A 1 206 ? -5.725 19.924 -27.749 1.00 81.56 206 GLU A O 1
ATOM 1648 N N . ALA A 1 207 ? -4.487 18.577 -26.437 1.00 80.56 207 ALA A N 1
ATOM 1649 C CA . ALA A 1 207 ? -5.537 17.588 -26.233 1.00 80.56 207 ALA A CA 1
ATOM 1650 C C . ALA A 1 207 ? -6.708 18.164 -25.419 1.00 80.56 207 ALA A C 1
ATOM 1652 O O . ALA A 1 207 ? -7.868 17.949 -25.782 1.00 80.56 207 ALA A O 1
ATOM 1653 N N . LEU A 1 208 ? -6.415 18.949 -24.374 1.00 81.88 208 LEU A N 1
ATOM 1654 C CA . LEU A 1 208 ? -7.430 19.650 -23.582 1.00 81.88 208 LEU A CA 1
ATOM 1655 C C . LEU A 1 208 ? -8.193 20.675 -24.431 1.00 81.88 208 LEU A C 1
ATOM 1657 O O . LEU A 1 208 ? -9.424 20.676 -24.449 1.00 81.88 208 LEU A O 1
ATOM 1661 N N . LEU A 1 209 ? -7.478 21.527 -25.169 1.00 79.06 209 LEU A N 1
ATOM 1662 C CA . LEU A 1 209 ? -8.086 22.548 -26.021 1.00 79.06 209 LEU A CA 1
ATOM 1663 C C . LEU A 1 209 ? -8.943 21.923 -27.123 1.00 79.06 209 LEU A C 1
ATOM 1665 O O . LEU A 1 209 ? -10.051 22.393 -27.370 1.00 79.06 209 LEU A O 1
ATOM 1669 N N . SER A 1 210 ? -8.460 20.855 -27.762 1.00 80.69 210 SER A N 1
ATOM 1670 C CA . SER A 1 210 ? -9.216 20.109 -28.773 1.00 80.69 210 SER A CA 1
ATOM 1671 C C . SER A 1 210 ? -10.516 19.545 -28.197 1.00 80.69 210 SER A C 1
ATOM 1673 O O . SER A 1 210 ? -11.583 19.711 -28.790 1.00 80.69 210 SER A O 1
ATOM 1675 N N . ALA A 1 211 ? -10.463 18.960 -26.997 1.00 78.44 211 ALA A N 1
ATOM 1676 C CA . ALA A 1 211 ? -11.655 18.460 -26.324 1.00 78.44 211 ALA A CA 1
ATOM 1677 C C . ALA A 1 211 ? -12.661 19.576 -26.011 1.00 78.44 211 ALA A C 1
ATOM 1679 O O . ALA A 1 211 ? -13.847 19.391 -26.265 1.00 78.44 211 ALA A O 1
ATOM 1680 N N . ILE A 1 212 ? -12.198 20.738 -25.536 1.00 72.12 212 ILE A N 1
ATOM 1681 C CA . ILE A 1 212 ? -13.050 21.907 -25.251 1.00 72.12 212 ILE A CA 1
ATOM 1682 C C . ILE A 1 212 ? -13.689 22.470 -26.526 1.00 72.12 212 ILE A C 1
ATOM 1684 O O . ILE A 1 212 ? -14.819 22.948 -26.487 1.00 72.12 212 ILE A O 1
ATOM 1688 N N . MET A 1 213 ? -12.991 22.430 -27.662 1.00 68.50 213 MET A N 1
ATOM 1689 C CA . MET A 1 213 ? -13.501 22.971 -28.926 1.00 68.50 213 MET A CA 1
ATOM 1690 C C . MET A 1 213 ? -14.576 22.088 -29.575 1.00 68.50 213 MET A C 1
ATOM 1692 O O . MET A 1 213 ? -15.423 22.614 -30.299 1.00 68.50 213 MET A O 1
ATOM 1696 N N . ASN A 1 214 ? -14.568 20.787 -29.271 1.00 68.38 214 ASN A N 1
ATOM 1697 C CA . ASN A 1 214 ? -15.486 19.782 -29.813 1.00 68.38 214 ASN A CA 1
ATOM 1698 C C . ASN A 1 214 ? -16.722 19.516 -28.923 1.00 68.38 214 ASN A C 1
ATOM 1700 O O . ASN A 1 214 ? -17.472 18.582 -29.200 1.00 68.38 214 ASN A O 1
ATOM 1704 N N . THR A 1 215 ? -16.928 20.277 -27.839 1.00 62.84 215 THR A N 1
ATOM 1705 C CA . THR A 1 215 ? -18.025 20.039 -26.876 1.00 62.84 215 THR A CA 1
ATOM 1706 C C . THR A 1 215 ? -19.410 20.411 -27.397 1.00 62.84 215 THR A C 1
ATOM 1708 O O . THR A 1 215 ? -20.384 19.772 -27.010 1.00 62.84 215 THR A O 1
ATOM 1711 N N . ASP A 1 216 ? -19.508 21.385 -28.299 1.00 56.84 216 ASP A N 1
ATOM 1712 C CA . ASP A 1 216 ? -20.727 21.626 -29.067 1.00 56.84 216 ASP A CA 1
ATOM 1713 C C . ASP A 1 216 ? -20.519 20.959 -30.428 1.00 56.84 216 ASP A C 1
ATOM 1715 O O . ASP A 1 216 ? -19.517 21.245 -31.084 1.00 56.84 216 ASP A O 1
ATOM 1719 N N . GLY A 1 217 ? -21.421 20.067 -30.848 1.00 56.53 217 GLY A N 1
ATOM 1720 C CA . GLY A 1 217 ? -21.373 19.439 -32.176 1.00 56.53 217 GLY A CA 1
ATOM 1721 C C . GLY A 1 217 ? -21.373 20.460 -33.328 1.00 56.53 217 GLY A C 1
ATOM 1722 O O . GLY A 1 217 ? -21.272 21.660 -33.109 1.00 56.53 217 GLY A O 1
ATOM 1723 N N . ASN A 1 218 ? -21.518 19.996 -34.576 1.00 51.78 218 ASN A N 1
ATOM 1724 C CA . ASN A 1 218 ? -21.456 20.789 -35.827 1.00 51.78 218 ASN A CA 1
ATOM 1725 C C . ASN A 1 218 ? -22.513 21.931 -35.988 1.00 51.78 218 ASN A C 1
ATOM 1727 O O . ASN A 1 218 ? -22.952 22.230 -37.099 1.00 51.78 218 ASN A O 1
ATOM 1731 N N . GLU A 1 219 ? -22.958 22.589 -34.919 1.00 58.84 219 GLU A N 1
ATOM 1732 C CA . GLU A 1 219 ? -23.775 23.798 -34.956 1.00 58.84 219 GLU A CA 1
ATOM 1733 C C . GLU A 1 219 ? -22.958 25.025 -35.392 1.00 58.84 219 GLU A C 1
ATOM 1735 O O . GLU A 1 219 ? -21.807 25.225 -34.999 1.00 58.84 219 GLU A O 1
ATOM 1740 N N . LYS A 1 220 ? -23.582 25.911 -36.180 1.00 60.75 220 LYS A N 1
ATOM 1741 C CA . LYS A 1 220 ? -22.996 27.208 -36.548 1.00 60.75 220 LYS A CA 1
ATOM 1742 C C . LYS A 1 220 ? -22.783 28.065 -35.294 1.00 60.75 220 LYS A C 1
ATOM 1744 O O . LYS A 1 220 ? -23.736 28.532 -34.671 1.00 60.75 220 LYS A O 1
ATOM 1749 N N . ILE A 1 221 ? -21.521 28.303 -34.954 1.00 65.44 221 ILE A N 1
ATOM 1750 C CA . ILE A 1 221 ? -21.110 29.089 -33.787 1.00 65.44 221 ILE A CA 1
ATOM 1751 C C . ILE A 1 221 ? -21.472 30.564 -34.009 1.00 65.44 221 ILE A C 1
ATOM 1753 O O . ILE A 1 221 ? -21.101 31.168 -35.014 1.00 65.44 221 ILE A O 1
ATOM 1757 N N . SER A 1 222 ? -22.195 31.171 -33.064 1.00 75.56 222 SER A N 1
ATOM 1758 C CA . SER A 1 222 ? -22.494 32.606 -33.120 1.00 75.56 222 SER A CA 1
ATOM 1759 C C . SER A 1 222 ? -21.247 33.448 -32.795 1.00 75.56 222 SER A C 1
ATOM 1761 O O . SER A 1 222 ? -20.420 33.017 -31.987 1.00 75.56 222 SER A O 1
ATOM 1763 N N . PRO A 1 223 ? -21.121 34.689 -33.309 1.00 76.38 223 PRO A N 1
ATOM 1764 C CA . PRO A 1 223 ? -19.964 35.553 -33.031 1.00 76.38 223 PRO A CA 1
ATOM 1765 C C . PRO A 1 223 ? -19.698 35.772 -31.531 1.00 76.38 223 PRO A C 1
ATOM 1767 O O . PRO A 1 223 ? -18.555 35.893 -31.096 1.00 76.38 223 PRO A O 1
ATOM 1770 N N . ARG A 1 224 ? -20.759 35.776 -30.712 1.00 74.56 224 ARG A N 1
ATOM 1771 C CA . ARG A 1 224 ? -20.663 35.894 -29.251 1.00 74.56 224 ARG A CA 1
ATOM 1772 C C . ARG A 1 224 ? -20.104 34.626 -28.599 1.00 74.56 224 ARG A C 1
ATOM 1774 O O . ARG A 1 224 ? -19.277 34.742 -27.699 1.00 74.56 224 ARG A O 1
ATOM 1781 N N . LYS A 1 225 ? -20.534 33.437 -29.044 1.00 73.12 225 LYS A N 1
ATOM 1782 C CA . LYS A 1 225 ? -19.978 32.156 -28.574 1.00 73.12 225 LYS A CA 1
ATOM 1783 C C . LYS A 1 225 ? -18.505 32.029 -28.974 1.00 73.12 225 LYS A C 1
ATOM 1785 O O . LYS A 1 225 ? -17.695 31.634 -28.142 1.00 73.12 225 LYS A O 1
ATOM 1790 N N . GLU A 1 226 ? -18.146 32.452 -30.186 1.00 77.56 226 GLU A N 1
ATOM 1791 C CA . GLU A 1 226 ? -16.754 32.442 -30.653 1.00 77.56 226 GLU A CA 1
ATOM 1792 C C . GLU A 1 226 ? -15.861 33.382 -29.830 1.00 77.56 226 GLU A C 1
ATOM 1794 O O . GLU A 1 226 ? -14.763 33.007 -29.425 1.00 77.56 226 GLU A O 1
ATOM 1799 N N . LEU A 1 227 ? -16.351 34.576 -29.481 1.00 75.94 227 LEU A N 1
ATOM 1800 C CA . LEU A 1 227 ? -15.618 35.496 -28.609 1.00 75.94 227 LEU A CA 1
ATOM 1801 C C . LEU A 1 227 ? -15.373 34.909 -27.209 1.00 75.94 227 LEU A C 1
ATOM 1803 O O . LEU A 1 227 ? -14.282 35.070 -26.661 1.00 75.94 227 LEU A O 1
ATOM 1807 N N . ILE A 1 228 ? -16.373 34.238 -26.629 1.00 74.12 228 ILE A N 1
ATOM 1808 C CA . ILE A 1 228 ? -16.244 33.569 -25.325 1.00 74.12 228 ILE A CA 1
ATOM 1809 C C . ILE A 1 228 ? -15.227 32.428 -25.418 1.00 74.12 228 ILE A C 1
ATOM 1811 O O . ILE A 1 228 ? -14.345 32.342 -24.567 1.00 74.12 228 ILE A O 1
ATOM 1815 N N . ARG A 1 229 ? -15.286 31.611 -26.478 1.00 72.88 229 ARG A N 1
ATOM 1816 C CA . ARG A 1 229 ? -14.311 30.539 -26.735 1.00 72.88 229 ARG A CA 1
ATOM 1817 C C . ARG A 1 229 ? -12.895 31.077 -26.883 1.00 72.88 229 ARG A C 1
ATOM 1819 O O . ARG A 1 229 ? -11.981 30.530 -26.276 1.00 72.88 229 ARG A O 1
ATOM 1826 N N . ARG A 1 230 ? -12.707 32.164 -27.638 1.00 78.19 230 ARG A N 1
ATOM 1827 C CA . ARG A 1 230 ? -11.397 32.807 -27.796 1.00 78.19 230 ARG A CA 1
ATOM 1828 C C . ARG A 1 230 ? -10.843 33.276 -26.452 1.00 78.19 230 ARG A C 1
ATOM 1830 O O . ARG A 1 230 ? -9.709 32.942 -26.133 1.00 78.19 230 ARG A O 1
ATOM 1837 N N . LYS A 1 231 ? -11.650 33.974 -25.647 1.00 78.31 231 LYS A N 1
ATOM 1838 C CA . LYS A 1 231 ? -11.238 34.420 -24.305 1.00 78.31 231 LYS A CA 1
ATOM 1839 C C . LYS A 1 231 ? -10.935 33.251 -23.369 1.00 78.31 231 LYS A C 1
ATOM 1841 O O . LYS A 1 231 ? -9.952 33.300 -22.643 1.00 78.31 231 LYS A O 1
ATOM 1846 N N . ALA A 1 232 ? -11.752 32.199 -23.403 1.00 74.88 232 ALA A N 1
ATOM 1847 C CA . ALA A 1 232 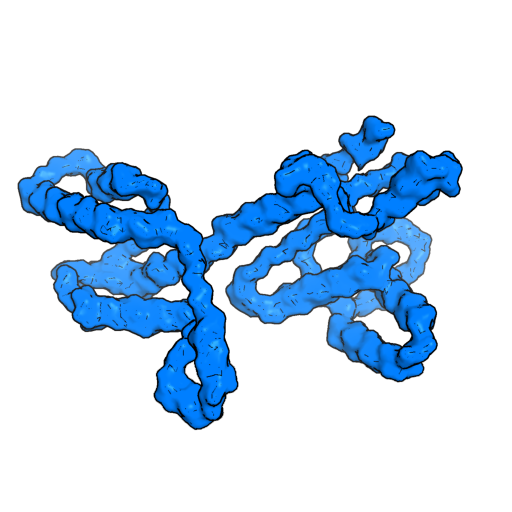? -11.510 30.990 -22.626 1.00 74.88 232 ALA A CA 1
ATOM 1848 C C . ALA A 1 232 ? -10.200 30.315 -23.052 1.00 74.88 232 ALA A C 1
ATOM 1850 O O . ALA A 1 232 ? -9.411 29.946 -22.194 1.00 74.88 232 ALA A O 1
ATOM 1851 N N 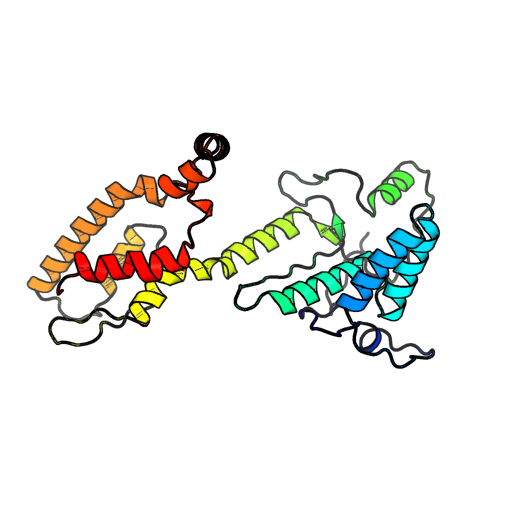. ARG A 1 233 ? -9.922 30.224 -24.359 1.00 77.69 233 ARG A N 1
ATOM 1852 C CA . ARG A 1 233 ? -8.665 29.685 -24.898 1.00 77.69 233 ARG A CA 1
ATOM 1853 C C . ARG A 1 233 ? -7.460 30.510 -24.459 1.00 77.69 233 ARG A C 1
ATOM 1855 O O . ARG A 1 233 ? -6.487 29.939 -23.993 1.00 77.69 233 ARG A O 1
ATOM 1862 N N . GLU A 1 234 ? -7.531 31.833 -24.582 1.00 80.75 234 GLU A N 1
ATOM 1863 C CA . GLU A 1 234 ? -6.470 32.742 -24.127 1.00 80.75 234 GLU A CA 1
ATOM 1864 C C . GLU A 1 234 ? -6.201 32.571 -22.631 1.00 80.75 234 GLU A C 1
ATOM 1866 O O . GLU A 1 234 ? -5.049 32.466 -22.219 1.00 80.75 234 GLU A O 1
ATOM 1871 N N . HIS A 1 235 ? -7.261 32.468 -21.829 1.00 79.75 235 HIS A N 1
ATOM 1872 C CA . HIS A 1 235 ? -7.136 32.256 -20.395 1.00 79.75 235 HIS A CA 1
ATOM 1873 C C . HIS A 1 235 ? -6.583 30.866 -20.050 1.00 79.75 235 HIS A C 1
ATOM 1875 O O . HIS A 1 235 ? -5.717 30.759 -19.192 1.00 79.75 235 HIS A O 1
ATOM 1881 N N . ILE A 1 236 ? -7.030 29.809 -20.734 1.00 78.81 236 ILE A N 1
ATOM 1882 C CA . ILE A 1 236 ? -6.525 28.444 -20.541 1.00 78.81 236 ILE A CA 1
ATOM 1883 C C . ILE A 1 236 ? -5.058 28.353 -20.949 1.00 78.81 236 ILE A C 1
ATOM 1885 O O . ILE A 1 236 ? -4.294 27.748 -20.215 1.00 78.81 236 ILE A O 1
ATOM 1889 N N . ASN A 1 237 ? -4.651 28.971 -22.060 1.00 78.56 237 ASN A N 1
ATOM 1890 C CA . ASN A 1 237 ? -3.246 29.019 -22.469 1.00 78.56 237 ASN A CA 1
ATOM 1891 C C . ASN A 1 237 ? -2.400 29.752 -21.432 1.00 78.56 237 ASN A C 1
ATOM 1893 O O . ASN A 1 237 ? -1.401 29.215 -20.980 1.00 78.56 237 ASN A O 1
ATOM 1897 N N . TYR A 1 238 ? -2.849 30.927 -20.986 1.00 83.06 238 TYR A N 1
ATOM 1898 C CA . TYR A 1 238 ? -2.170 31.674 -19.932 1.00 83.06 238 TYR A CA 1
ATOM 1899 C C . TYR A 1 238 ? -2.010 30.847 -18.648 1.00 83.06 238 TYR A C 1
ATOM 1901 O O . TYR A 1 238 ? -0.923 30.777 -18.081 1.00 83.06 238 TYR A O 1
ATOM 1909 N N . MET A 1 239 ? -3.085 30.193 -18.202 1.00 78.31 239 MET A N 1
ATOM 1910 C CA . MET A 1 239 ? -3.052 29.341 -17.016 1.00 78.31 239 MET A CA 1
ATOM 1911 C C . MET A 1 239 ? -2.191 28.101 -17.241 1.00 78.31 239 MET A C 1
ATOM 1913 O O . MET A 1 239 ? -1.461 27.708 -16.343 1.00 78.31 239 MET A O 1
ATOM 1917 N N . ALA A 1 240 ? -2.241 27.494 -18.423 1.00 77.56 240 AL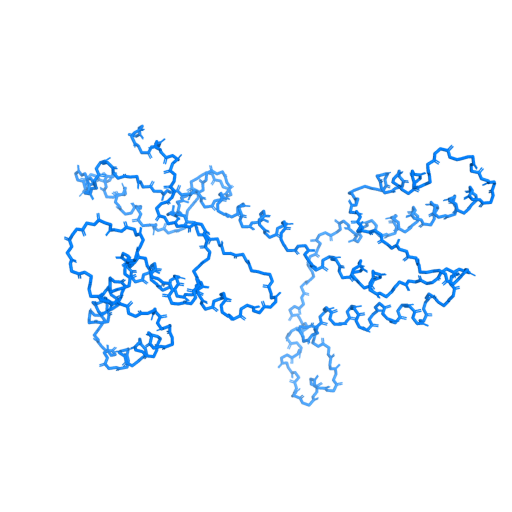A A N 1
ATOM 1918 C CA . ALA A 1 240 ? -1.424 26.343 -18.757 1.00 77.56 240 ALA A CA 1
ATOM 1919 C C . ALA A 1 240 ? 0.054 26.714 -18.761 1.00 77.56 240 ALA A C 1
ATOM 1921 O O . ALA A 1 240 ? 0.814 26.000 -18.132 1.00 77.56 240 ALA A O 1
ATOM 1922 N N . ASP A 1 241 ? 0.450 27.837 -19.358 1.00 78.00 241 ASP A N 1
ATOM 1923 C CA . ASP A 1 241 ? 1.834 28.318 -19.348 1.00 78.00 241 ASP A CA 1
ATOM 1924 C C . ASP A 1 241 ? 2.302 28.626 -17.919 1.00 78.00 241 ASP A C 1
ATOM 1926 O O . ASP A 1 241 ? 3.370 28.181 -17.494 1.00 78.00 241 ASP A O 1
ATOM 1930 N N . LEU A 1 242 ? 1.471 29.328 -17.140 1.00 81.19 242 LEU A N 1
ATOM 1931 C CA . LEU A 1 242 ? 1.772 29.683 -15.754 1.00 81.19 242 LEU A CA 1
ATOM 1932 C C . LEU A 1 242 ? 1.909 28.443 -14.860 1.00 81.19 242 LEU A C 1
ATOM 1934 O O . LEU A 1 242 ? 2.822 28.359 -14.039 1.00 81.19 242 LEU A O 1
ATOM 1938 N N . TYR A 1 243 ? 1.006 27.476 -15.023 1.00 75.44 243 TYR A N 1
ATOM 1939 C CA . TYR A 1 243 ? 0.938 26.277 -14.195 1.00 75.44 243 TYR A CA 1
ATOM 1940 C C . TYR A 1 243 ? 1.659 25.072 -14.795 1.00 75.44 243 TYR A C 1
ATOM 1942 O O . TYR A 1 243 ? 1.722 24.038 -14.131 1.00 75.44 243 TYR A O 1
ATOM 1950 N N . HIS A 1 244 ? 2.238 25.171 -15.995 1.00 75.88 244 HIS A N 1
ATOM 1951 C CA . HIS A 1 244 ? 2.931 24.068 -16.667 1.00 75.88 244 HIS A CA 1
ATOM 1952 C C . HIS A 1 244 ? 4.033 23.517 -15.764 1.00 75.88 244 HIS A C 1
ATOM 1954 O O . HIS A 1 244 ? 4.070 22.328 -15.446 1.00 75.88 244 HIS A O 1
ATOM 1960 N N . HIS A 1 245 ? 4.865 24.419 -15.247 1.00 68.56 245 HIS A N 1
ATOM 1961 C CA . HIS A 1 245 ? 5.967 24.082 -14.354 1.00 68.56 245 HIS A CA 1
ATOM 1962 C C . HIS A 1 245 ? 5.526 23.537 -12.998 1.00 68.56 245 HIS A C 1
ATOM 1964 O O . HIS A 1 245 ? 6.358 22.981 -12.303 1.00 68.56 245 HIS A O 1
ATOM 1970 N N . TYR A 1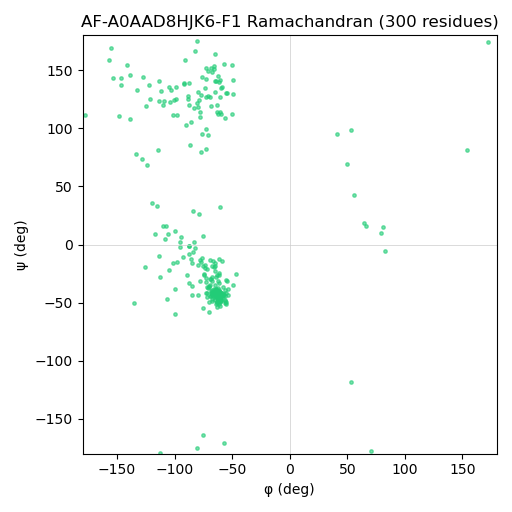 246 ? 4.258 23.670 -12.610 1.00 72.62 246 TYR A N 1
ATOM 1971 C CA . TYR A 1 246 ? 3.737 23.108 -11.360 1.00 72.62 246 TYR A CA 1
ATOM 1972 C C . TYR A 1 246 ? 2.992 21.793 -11.605 1.00 72.62 246 TYR A C 1
ATOM 1974 O O . TYR A 1 246 ? 3.130 20.845 -10.841 1.00 72.62 246 TYR A O 1
ATOM 1982 N N . SER A 1 247 ? 2.243 21.715 -12.704 1.00 69.94 247 SER A N 1
ATOM 1983 C CA . SER A 1 247 ? 1.387 20.577 -13.055 1.00 69.94 247 SER A CA 1
ATOM 1984 C C . SER A 1 247 ? 2.186 19.371 -13.547 1.00 69.94 247 SER A C 1
ATOM 1986 O O . SER A 1 247 ? 1.736 18.238 -13.406 1.00 69.94 247 SER A O 1
ATOM 1988 N N . PHE A 1 248 ? 3.378 19.607 -14.104 1.00 70.19 248 PHE A N 1
ATOM 1989 C CA . PHE A 1 248 ? 4.297 18.562 -14.569 1.00 70.19 248 PHE A CA 1
ATOM 1990 C C . PHE A 1 248 ? 5.534 18.406 -13.674 1.00 70.19 248 PHE A C 1
ATOM 1992 O O . PHE A 1 248 ? 6.432 17.618 -13.974 1.00 70.19 248 PHE A O 1
ATOM 1999 N N . PHE A 1 249 ? 5.593 19.134 -12.559 1.00 71.81 249 PHE A N 1
ATOM 2000 C CA . PHE A 1 249 ? 6.680 19.016 -11.599 1.00 71.81 249 PHE A CA 1
ATOM 2001 C C . PHE A 1 249 ? 6.398 17.896 -10.602 1.00 71.81 249 PHE A C 1
ATOM 2003 O O . PHE A 1 249 ? 5.598 18.031 -9.683 1.00 71.81 249 PHE A O 1
ATOM 2010 N N . GLY A 1 250 ? 7.105 16.779 -10.768 1.00 64.12 250 GLY A N 1
ATOM 2011 C CA . GLY A 1 250 ? 7.047 15.623 -9.868 1.00 64.12 250 GLY A CA 1
ATOM 2012 C C . GLY A 1 250 ? 7.856 15.783 -8.577 1.00 64.12 250 GLY A C 1
ATOM 2013 O O . GLY A 1 250 ? 8.340 14.787 -8.039 1.00 64.12 250 GLY A O 1
ATOM 2014 N N . GLY A 1 251 ? 8.084 17.010 -8.106 1.00 64.50 251 GLY A N 1
ATOM 2015 C CA . GLY A 1 251 ? 8.874 17.234 -6.901 1.00 64.50 251 GLY A CA 1
ATOM 2016 C C . GLY A 1 251 ? 8.109 16.856 -5.639 1.00 64.50 251 GLY A C 1
ATOM 2017 O O . GLY A 1 251 ? 6.953 17.229 -5.453 1.00 64.50 251 GLY A O 1
ATOM 2018 N N . ARG A 1 252 ? 8.783 16.135 -4.743 1.00 67.12 252 ARG A N 1
ATOM 2019 C CA . ARG A 1 252 ? 8.335 15.930 -3.364 1.00 67.12 252 ARG A CA 1
ATOM 2020 C C . ARG A 1 252 ? 9.109 16.884 -2.467 1.00 67.12 252 ARG A C 1
ATOM 2022 O O . ARG A 1 252 ? 10.338 16.880 -2.487 1.00 67.12 252 ARG A O 1
ATOM 2029 N N . PHE A 1 253 ? 8.393 17.707 -1.711 1.00 76.69 253 PHE A N 1
ATOM 2030 C CA . PHE A 1 253 ? 9.001 18.651 -0.782 1.00 76.69 253 PHE A CA 1
ATOM 2031 C C . PHE A 1 253 ? 9.209 17.979 0.574 1.00 76.69 253 PHE A C 1
ATOM 2033 O O . PHE A 1 253 ? 8.270 17.440 1.153 1.00 76.69 253 PHE A O 1
ATOM 2040 N N . ASP A 1 254 ? 10.445 18.006 1.066 1.00 75.25 254 ASP A N 1
ATOM 2041 C CA . ASP A 1 254 ? 10.798 17.499 2.390 1.00 75.25 254 ASP A CA 1
ATOM 2042 C C . ASP A 1 254 ? 10.273 18.453 3.484 1.00 75.25 254 ASP A C 1
ATOM 2044 O O . ASP A 1 254 ? 10.547 19.657 3.461 1.00 75.25 254 ASP A O 1
ATOM 2048 N N . ASN A 1 255 ? 9.527 17.915 4.451 1.00 82.19 255 ASN A N 1
ATOM 2049 C CA . ASN A 1 255 ? 8.962 18.634 5.595 1.00 82.19 255 ASN A CA 1
ATOM 2050 C C . ASN A 1 255 ? 9.694 18.345 6.926 1.00 82.19 255 ASN A C 1
ATOM 2052 O O . ASN A 1 255 ? 9.247 18.809 7.975 1.00 82.19 255 ASN A O 1
ATOM 2056 N N . ASN A 1 256 ? 10.842 17.658 6.918 1.00 82.00 256 ASN A N 1
ATOM 2057 C CA . ASN A 1 256 ? 11.592 17.218 8.103 1.00 82.00 256 ASN A CA 1
ATOM 2058 C C . ASN A 1 256 ? 11.831 18.325 9.146 1.00 82.00 256 ASN A C 1
ATOM 2060 O O . ASN A 1 256 ? 11.865 18.073 10.351 1.00 82.00 256 ASN A O 1
ATOM 2064 N N . LYS A 1 257 ? 12.039 19.572 8.703 1.00 80.06 257 LYS A N 1
ATOM 2065 C CA . LYS A 1 257 ? 12.228 20.719 9.609 1.00 80.06 257 LYS A CA 1
ATOM 2066 C C . LYS A 1 257 ? 10.937 21.111 10.331 1.00 80.06 257 LYS A C 1
ATOM 2068 O O . LYS A 1 257 ? 10.998 21.462 11.505 1.00 80.06 257 LYS A O 1
ATOM 2073 N N . VAL A 1 258 ? 9.797 21.023 9.650 1.00 80.12 258 VAL A N 1
ATOM 2074 C CA . VAL A 1 258 ? 8.469 21.280 10.226 1.00 80.12 258 VAL A CA 1
ATOM 2075 C C . VAL A 1 258 ? 8.140 20.193 11.247 1.00 80.12 258 VAL A C 1
ATOM 2077 O O . VAL A 1 258 ? 7.733 20.508 12.359 1.00 80.12 258 VAL A O 1
ATOM 2080 N N . GLU A 1 259 ? 8.435 18.929 10.938 1.00 78.56 259 GLU A N 1
ATOM 2081 C CA . GLU A 1 259 ? 8.236 17.824 11.885 1.00 78.56 259 GLU A CA 1
ATOM 2082 C C . GLU A 1 259 ? 9.090 17.964 13.150 1.00 78.56 259 GLU A C 1
ATOM 2084 O O . GLU A 1 259 ? 8.618 17.719 14.262 1.00 78.56 259 GLU A O 1
ATOM 2089 N N . LYS A 1 260 ? 10.356 18.375 13.004 1.00 84.19 260 LYS A N 1
ATOM 2090 C CA . LYS A 1 260 ? 11.229 18.664 14.152 1.00 84.19 260 LYS A CA 1
ATOM 2091 C C . LYS A 1 260 ? 10.689 19.816 14.992 1.00 84.19 260 LYS A C 1
ATOM 2093 O O . LYS A 1 260 ? 10.696 19.710 16.212 1.00 84.19 260 LYS A O 1
ATOM 2098 N N . LEU A 1 261 ? 10.202 20.878 14.351 1.00 82.19 261 LEU A N 1
ATOM 2099 C CA . LEU A 1 261 ? 9.596 22.014 15.041 1.00 82.19 261 LEU A CA 1
ATOM 2100 C C . LEU A 1 261 ? 8.367 21.581 15.850 1.00 82.19 261 LEU A C 1
ATOM 2102 O O . LEU A 1 261 ? 8.297 21.888 17.035 1.00 82.19 261 LEU A O 1
ATOM 2106 N N . ILE A 1 262 ? 7.460 20.796 15.257 1.00 81.38 262 ILE A N 1
ATOM 2107 C CA . ILE A 1 262 ? 6.277 20.253 15.949 1.00 81.38 262 ILE A CA 1
ATOM 2108 C C . ILE A 1 262 ? 6.695 19.439 17.180 1.00 81.38 262 ILE A C 1
ATOM 2110 O O . ILE A 1 262 ? 6.123 19.603 18.258 1.00 81.38 262 ILE A O 1
ATOM 2114 N N . LYS A 1 263 ? 7.738 18.607 17.064 1.00 83.94 263 LYS A N 1
ATOM 2115 C CA . LYS A 1 263 ? 8.264 17.807 18.185 1.00 83.94 263 LYS A CA 1
ATOM 2116 C C . LYS A 1 263 ? 8.817 18.657 19.335 1.00 83.94 263 LYS A C 1
ATOM 2118 O O . LYS A 1 263 ? 8.790 18.188 20.468 1.00 83.94 263 LYS A O 1
ATOM 2123 N N . CYS A 1 264 ? 9.276 19.878 19.066 1.00 87.00 264 CYS A N 1
ATOM 2124 C CA . CYS A 1 264 ? 9.800 20.796 20.079 1.00 87.00 264 CYS A CA 1
ATOM 2125 C C . CYS A 1 264 ? 8.728 21.638 20.790 1.00 87.00 264 CYS A C 1
ATOM 2127 O O . CYS A 1 264 ? 9.037 22.207 21.832 1.00 87.00 264 CYS A O 1
ATOM 2129 N N . LEU A 1 265 ? 7.509 21.727 20.252 1.00 83.50 265 LEU A N 1
ATOM 2130 C CA . LEU A 1 265 ? 6.404 22.453 20.885 1.00 83.50 265 LEU A CA 1
ATOM 2131 C C . LEU A 1 265 ? 5.802 21.655 22.052 1.00 83.50 265 LEU A C 1
ATOM 2133 O O . LEU A 1 265 ? 5.690 20.426 21.970 1.00 83.50 265 LEU A O 1
ATOM 2137 N N . SER A 1 266 ? 5.378 22.363 23.100 1.00 87.31 266 SER A N 1
ATOM 2138 C CA . SER A 1 266 ? 4.499 21.823 24.148 1.00 87.31 266 SER A CA 1
ATOM 2139 C C . SER A 1 266 ? 3.117 21.469 23.591 1.00 87.31 266 SER A C 1
ATOM 2141 O O . SER A 1 266 ? 2.742 21.891 22.495 1.00 87.31 266 SER A O 1
ATOM 2143 N N . ASP A 1 267 ? 2.337 20.682 24.330 1.00 82.88 267 ASP A N 1
ATOM 2144 C CA . ASP A 1 267 ? 1.006 20.273 23.871 1.00 82.88 267 ASP A CA 1
ATOM 2145 C C . ASP A 1 267 ? 0.018 21.450 23.831 1.00 82.88 267 ASP A C 1
ATOM 2147 O O . ASP A 1 267 ? -0.870 21.475 22.974 1.00 82.88 267 ASP A O 1
ATOM 2151 N N . GLU A 1 268 ? 0.192 22.444 24.706 1.00 85.12 268 GLU A N 1
ATOM 2152 C CA . GLU A 1 268 ? -0.527 23.718 24.659 1.00 85.12 268 GLU A CA 1
ATOM 2153 C C . GLU A 1 268 ? -0.198 24.486 23.371 1.00 85.12 268 GLU A C 1
ATOM 2155 O O . GLU A 1 268 ? -1.108 24.843 22.621 1.00 85.12 268 GLU A O 1
ATOM 2160 N N . GLU A 1 269 ? 1.089 24.654 23.052 1.00 79.19 269 GLU A N 1
ATOM 2161 C CA . GLU A 1 269 ? 1.537 25.368 21.849 1.00 79.19 269 GLU A CA 1
ATOM 2162 C C . GLU A 1 269 ? 1.120 24.651 20.558 1.00 79.19 269 GLU A C 1
ATOM 2164 O O . GLU A 1 269 ? 0.706 25.291 19.591 1.00 79.19 269 GLU A O 1
ATOM 2169 N N . ARG A 1 270 ? 1.180 23.313 20.521 1.00 77.12 270 ARG A N 1
ATOM 2170 C CA . ARG A 1 270 ? 0.714 22.536 19.358 1.00 77.12 270 ARG A CA 1
ATOM 2171 C C . ARG A 1 270 ? -0.762 22.784 19.072 1.00 77.12 270 ARG A C 1
ATOM 2173 O O . ARG A 1 270 ? -1.131 22.940 17.908 1.00 77.12 270 ARG A O 1
ATOM 2180 N N . LYS A 1 271 ? -1.590 22.824 20.120 1.00 77.62 271 LYS A N 1
ATOM 2181 C CA . LYS A 1 271 ? -3.030 23.093 20.004 1.00 77.62 271 LYS A CA 1
ATOM 2182 C C . LYS A 1 271 ? -3.315 24.537 19.608 1.00 77.62 271 LYS A C 1
ATOM 2184 O O . LYS A 1 271 ? -4.251 24.766 18.851 1.00 77.62 271 LYS A O 1
ATOM 2189 N N . GLU A 1 272 ? -2.524 25.485 20.102 1.00 79.12 272 GLU A N 1
ATOM 2190 C CA . GLU A 1 272 ? -2.696 26.907 19.804 1.00 79.12 272 GLU A CA 1
ATOM 2191 C C . GLU A 1 272 ? -2.270 27.267 18.371 1.00 79.12 272 GLU A C 1
ATOM 2193 O O . GLU A 1 272 ? -2.986 27.999 17.688 1.00 79.12 272 GLU A O 1
ATOM 2198 N N . PHE A 1 273 ? -1.149 26.726 17.877 1.00 78.31 273 PHE A N 1
ATOM 2199 C CA . PHE A 1 273 ? -0.629 27.066 16.546 1.00 78.31 273 PHE A CA 1
ATOM 2200 C C . PHE A 1 273 ? -1.201 26.216 15.398 1.00 78.31 273 PHE A C 1
ATOM 2202 O O . PHE A 1 273 ? -1.326 26.726 14.285 1.00 78.31 273 PHE A O 1
ATOM 2209 N N . GLY A 1 274 ? -1.519 24.934 15.626 1.00 66.94 274 GLY A N 1
ATOM 2210 C CA . GLY A 1 274 ? -2.329 24.114 14.711 1.00 66.94 274 GLY A CA 1
ATOM 2211 C C . GLY A 1 274 ? -1.841 23.985 13.255 1.00 66.94 274 GLY A C 1
ATOM 2212 O O . GLY A 1 274 ? -2.654 24.060 12.340 1.00 66.94 274 GLY A O 1
ATOM 2213 N N . PHE A 1 275 ? -0.539 23.791 13.010 1.00 74.50 275 PHE A N 1
ATOM 2214 C CA . PHE A 1 275 ? 0.033 23.676 11.650 1.00 74.50 275 PHE A CA 1
ATOM 2215 C C . PHE A 1 275 ? 0.524 22.266 11.279 1.00 74.50 275 PHE A C 1
ATOM 2217 O O . PHE A 1 275 ? 1.275 22.092 10.315 1.00 74.50 275 PHE A O 1
ATOM 2224 N N . ASP A 1 276 ? 0.110 21.246 12.031 1.00 77.56 276 ASP A N 1
ATOM 2225 C CA . ASP A 1 276 ? 0.380 19.856 11.677 1.00 77.56 276 ASP A CA 1
ATOM 2226 C C . ASP A 1 276 ? -0.549 19.394 10.548 1.00 77.56 276 ASP A C 1
ATOM 2228 O O . ASP A 1 276 ? -1.676 18.946 10.764 1.00 77.56 276 ASP A O 1
ATOM 2232 N N . VAL A 1 277 ? -0.048 19.480 9.320 1.00 78.81 277 VAL A N 1
ATOM 2233 C CA . VAL A 1 277 ? -0.777 19.075 8.113 1.00 78.81 277 VAL A CA 1
ATOM 2234 C C . VAL A 1 277 ? -1.080 17.572 8.046 1.00 78.81 277 VAL A C 1
ATOM 2236 O O . VAL A 1 277 ? -1.937 17.168 7.263 1.00 78.81 277 VAL A O 1
ATOM 2239 N N . SER A 1 278 ? -0.409 16.739 8.855 1.00 76.44 278 SER A N 1
ATOM 2240 C CA . SER A 1 278 ? -0.698 15.299 8.927 1.00 76.44 278 SER A CA 1
ATOM 2241 C C . SER A 1 278 ? -2.006 14.995 9.663 1.00 76.44 278 SER A C 1
ATOM 2243 O O . SER A 1 278 ? -2.596 13.939 9.453 1.00 76.44 278 SER A O 1
ATOM 2245 N N . SER A 1 279 ? -2.488 15.941 10.474 1.00 76.69 279 SER A N 1
ATOM 2246 C CA . SER A 1 279 ? -3.747 15.829 11.218 1.00 76.69 279 SER A CA 1
ATOM 2247 C C . SER A 1 279 ? -4.989 16.215 10.403 1.00 76.69 279 SER A C 1
ATOM 2249 O O . SER A 1 279 ? -6.112 16.059 10.880 1.00 76.69 279 SER A O 1
ATOM 2251 N N . ILE A 1 280 ? -4.804 16.727 9.182 1.00 79.50 280 ILE A N 1
ATOM 2252 C CA . ILE A 1 280 ? -5.896 17.187 8.324 1.00 79.50 280 ILE A CA 1
ATOM 2253 C C . ILE A 1 280 ? -6.564 15.982 7.655 1.00 79.50 280 ILE A C 1
ATOM 2255 O O . ILE A 1 280 ? -5.922 15.238 6.913 1.00 79.50 280 ILE A O 1
ATOM 2259 N N . ASP A 1 281 ? -7.879 15.843 7.835 1.00 81.56 281 ASP A N 1
ATOM 2260 C CA . ASP A 1 281 ? -8.699 15.045 6.924 1.00 81.56 281 ASP A CA 1
ATOM 2261 C C . ASP A 1 281 ? -8.812 15.802 5.596 1.00 81.56 281 ASP A C 1
ATOM 2263 O O . ASP A 1 281 ? -9.630 16.708 5.423 1.00 81.56 281 ASP A O 1
ATOM 2267 N N . TRP A 1 282 ? -7.930 15.466 4.656 1.00 78.56 282 TRP A N 1
ATOM 2268 C CA . TRP A 1 282 ? -7.854 16.143 3.364 1.00 78.56 282 TRP A CA 1
ATOM 2269 C C . TRP A 1 282 ? -9.132 15.988 2.544 1.00 78.56 282 TRP A C 1
ATOM 2271 O O . TRP A 1 282 ? -9.492 16.903 1.801 1.00 78.56 282 TRP A O 1
ATOM 2281 N N . LYS A 1 283 ? -9.842 14.868 2.693 1.00 77.00 283 LYS A N 1
ATOM 2282 C CA . LYS A 1 283 ? -11.084 14.621 1.966 1.00 77.00 283 LYS A CA 1
ATOM 2283 C C . LYS A 1 283 ? -12.189 15.535 2.477 1.00 77.00 283 LYS A C 1
ATOM 2285 O O . LYS A 1 283 ? -12.830 16.210 1.667 1.00 77.00 283 LYS A O 1
ATOM 2290 N N . ASP A 1 284 ? -12.384 15.601 3.791 1.00 80.62 284 ASP A N 1
ATOM 2291 C CA . ASP A 1 284 ? -13.353 16.524 4.387 1.00 80.62 284 ASP A CA 1
ATOM 2292 C C . ASP A 1 284 ? -12.969 17.986 4.126 1.00 80.62 284 ASP A C 1
ATOM 2294 O O . ASP A 1 284 ? -13.805 18.777 3.682 1.00 80.62 284 ASP A O 1
ATOM 2298 N N . TYR A 1 285 ? -11.687 18.334 4.276 1.00 84.25 285 TYR A N 1
ATOM 2299 C CA . TYR A 1 285 ? -11.200 19.674 3.966 1.00 84.25 285 TYR A CA 1
ATOM 2300 C C . TYR A 1 285 ? -11.538 20.076 2.528 1.00 84.25 285 TYR A C 1
ATOM 2302 O O . TYR A 1 285 ? -12.122 21.137 2.312 1.00 84.25 285 TYR A O 1
ATOM 2310 N N . PHE A 1 286 ? -11.217 19.250 1.527 1.00 81.50 286 PHE A N 1
ATOM 2311 C CA . PHE A 1 286 ? -11.500 19.613 0.140 1.00 81.50 286 PHE A CA 1
ATOM 2312 C C . PHE A 1 286 ? -13.003 19.660 -0.151 1.00 81.50 286 PHE A C 1
ATOM 2314 O O . PHE A 1 286 ? -13.478 20.633 -0.740 1.00 81.50 286 PHE A O 1
ATOM 2321 N N . ILE A 1 287 ? -13.760 18.649 0.278 1.00 78.50 287 ILE A N 1
ATOM 2322 C CA . ILE A 1 287 ? -15.179 18.510 -0.067 1.00 78.50 287 ILE A CA 1
ATOM 2323 C C . ILE A 1 287 ? -16.052 19.488 0.717 1.00 78.50 287 ILE A C 1
ATOM 2325 O O . ILE A 1 287 ? -16.838 20.226 0.118 1.00 78.50 287 ILE A O 1
ATOM 2329 N N . SER A 1 288 ? -15.945 19.474 2.042 1.00 81.12 288 SER A N 1
ATOM 2330 C CA . SER A 1 288 ? -16.856 20.178 2.943 1.00 81.12 288 SER A CA 1
ATOM 2331 C C . SER A 1 288 ? -16.445 21.631 3.144 1.00 81.12 288 SER A C 1
ATOM 2333 O O . SER A 1 288 ? -17.317 22.499 3.225 1.00 81.12 288 SER A O 1
ATOM 2335 N N . VAL A 1 289 ? -15.139 21.919 3.176 1.00 84.50 289 VAL A N 1
ATOM 2336 C CA . VAL A 1 289 ? -14.616 23.263 3.472 1.00 84.50 289 VAL A CA 1
ATOM 2337 C C . VAL A 1 289 ? -14.233 24.011 2.195 1.00 84.50 289 VAL A C 1
ATOM 2339 O O . VAL A 1 289 ? -14.793 25.072 1.908 1.00 84.50 289 VAL A O 1
ATOM 2342 N N . HIS A 1 290 ? -13.299 23.478 1.409 1.00 87.12 290 HIS A N 1
ATOM 2343 C CA . HIS A 1 290 ? -12.688 24.190 0.291 1.00 87.12 290 HIS A CA 1
ATOM 2344 C C . HIS A 1 290 ? -13.660 24.391 -0.875 1.00 87.12 290 HIS A C 1
ATOM 2346 O O . HIS A 1 290 ? -13.929 25.535 -1.242 1.00 87.12 290 HIS A O 1
ATOM 2352 N N . PHE A 1 291 ? -14.233 23.322 -1.444 1.00 84.06 291 PHE A N 1
ATOM 2353 C CA . PHE A 1 291 ? -15.149 23.437 -2.588 1.00 84.06 291 PHE A CA 1
ATOM 2354 C C . PHE A 1 291 ? -16.428 24.198 -2.228 1.00 84.06 291 PHE A C 1
ATOM 2356 O O . PHE A 1 291 ? -16.857 25.075 -2.983 1.00 84.06 291 PHE A O 1
ATOM 2363 N N . THR A 1 292 ? -16.973 23.968 -1.031 1.00 82.06 292 THR A N 1
ATOM 2364 C CA . THR A 1 292 ? -18.072 24.777 -0.484 1.00 82.06 292 THR A CA 1
ATOM 2365 C C . THR A 1 292 ? -17.688 26.255 -0.384 1.00 82.06 292 THR A C 1
ATOM 2367 O O . THR A 1 292 ? -18.472 27.130 -0.759 1.00 82.06 292 THR A O 1
ATOM 2370 N N . GLY A 1 293 ? -16.469 26.553 0.077 1.00 81.94 293 GLY A N 1
ATOM 2371 C CA . GLY A 1 293 ? -15.921 27.904 0.147 1.00 81.94 293 GLY A CA 1
ATOM 2372 C C . GLY A 1 293 ? -15.802 28.564 -1.228 1.00 81.94 293 GLY A C 1
ATOM 2373 O O . GLY A 1 293 ? -16.282 29.687 -1.404 1.00 81.94 293 GLY A O 1
ATOM 2374 N N . ILE A 1 294 ? -15.254 27.855 -2.224 1.00 80.81 294 ILE A N 1
ATOM 2375 C CA . ILE A 1 294 ? -15.205 28.317 -3.621 1.00 80.81 294 ILE A CA 1
ATOM 2376 C C . ILE A 1 294 ? -16.617 28.651 -4.105 1.00 80.81 294 ILE A C 1
ATOM 2378 O O . ILE A 1 294 ? -16.848 29.746 -4.618 1.00 80.81 294 ILE A O 1
ATOM 2382 N N . ARG A 1 295 ? -17.587 27.755 -3.899 1.00 74.25 295 ARG A N 1
ATOM 2383 C CA . ARG A 1 295 ? -18.974 27.979 -4.321 1.00 74.25 295 ARG A CA 1
ATOM 2384 C C . ARG A 1 295 ? -19.578 29.224 -3.671 1.00 74.25 295 ARG A C 1
ATOM 2386 O O . ARG A 1 295 ? -20.182 30.047 -4.353 1.00 74.25 295 ARG A O 1
ATOM 2393 N N . LYS A 1 296 ? -19.407 29.375 -2.359 1.00 78.75 296 LYS A N 1
ATOM 2394 C CA . LYS A 1 296 ? -20.010 30.462 -1.577 1.00 78.75 296 LYS A CA 1
ATOM 2395 C C . LYS A 1 296 ? -19.374 31.828 -1.850 1.00 78.75 296 LYS A C 1
ATOM 2397 O O . LYS A 1 296 ? -20.064 32.850 -1.809 1.00 78.75 296 LYS A O 1
ATOM 2402 N N . HIS A 1 297 ? -18.063 31.864 -2.075 1.00 79.44 297 HIS A N 1
ATOM 2403 C CA . HIS A 1 297 ? -17.296 33.110 -2.072 1.00 79.44 297 HIS A CA 1
ATOM 2404 C C . HIS A 1 297 ? -16.743 33.508 -3.441 1.00 79.44 297 HIS A C 1
ATOM 2406 O O . HIS A 1 297 ? -16.598 34.704 -3.683 1.00 79.44 297 HIS A O 1
ATOM 2412 N N . VAL A 1 298 ? -16.472 32.544 -4.325 1.00 75.56 298 VAL A N 1
ATOM 2413 C CA . VAL A 1 298 ? -15.842 32.777 -5.636 1.00 75.56 298 VAL A CA 1
ATOM 2414 C C . VAL A 1 298 ? -16.856 32.634 -6.768 1.00 75.56 298 VAL A C 1
ATOM 2416 O O . VAL A 1 298 ? -16.948 33.515 -7.615 1.00 75.56 298 VAL A O 1
ATOM 2419 N N . LEU A 1 299 ? -17.666 31.572 -6.763 1.00 67.50 299 LEU A N 1
ATOM 2420 C CA . LEU A 1 299 ? -18.653 31.289 -7.816 1.00 67.50 299 LEU A CA 1
ATOM 2421 C C . LEU A 1 299 ? -19.988 32.024 -7.616 1.00 67.50 299 LEU A C 1
ATOM 2423 O O . LEU A 1 299 ? -21.027 31.506 -8.018 1.00 67.50 299 LEU A O 1
ATOM 2427 N N . LYS A 1 300 ? -19.992 33.202 -6.977 1.00 54.62 300 LYS A N 1
ATOM 2428 C CA . LYS A 1 300 ? -21.222 33.985 -6.781 1.00 54.62 300 LYS A CA 1
ATOM 2429 C C . LYS A 1 300 ? -21.874 34.267 -8.140 1.00 54.62 300 LYS A C 1
ATOM 2431 O O . LYS A 1 300 ? -21.333 35.053 -8.906 1.00 54.62 300 LYS A O 1
ATOM 2436 N N . GLU A 1 301 ? -23.001 33.590 -8.373 1.00 54.19 301 GLU A N 1
ATOM 2437 C CA . GLU A 1 301 ? -23.902 33.651 -9.535 1.00 54.19 301 GLU A CA 1
ATOM 2438 C C . GLU A 1 301 ? -23.198 33.741 -10.904 1.00 54.19 301 GLU A C 1
ATOM 2440 O O . GLU A 1 301 ? -22.855 34.821 -11.386 1.00 54.19 301 GLU A O 1
ATOM 2445 N N . LEU A 1 302 ? -23.016 32.578 -11.547 1.00 44.28 302 LEU A N 1
ATOM 2446 C CA . LEU A 1 302 ? -22.577 32.472 -12.945 1.00 44.28 302 LEU A CA 1
ATOM 2447 C C . LEU A 1 302 ? -23.616 33.000 -13.935 1.00 44.28 302 LEU A C 1
ATOM 2449 O O . LEU A 1 302 ? -24.802 32.622 -13.849 1.00 44.28 302 LEU A O 1
#

Solvent-accessible surface area (backbone atoms only — not comparable to full-atom values): 18852 Å² total; per-residue (Å²): 119,82,79,69,78,75,80,97,68,79,73,88,64,73,92,68,83,51,55,85,34,63,54,49,64,80,78,71,67,97,68,95,74,85,82,69,90,74,74,62,53,54,64,67,61,53,52,52,49,51,52,54,47,47,65,77,37,73,89,37,67,67,60,53,52,52,49,42,40,52,54,14,48,74,43,45,26,97,35,45,65,62,34,52,51,49,51,49,46,20,50,49,64,74,66,42,79,88,56,93,82,84,90,82,83,79,58,50,68,43,47,12,70,57,52,99,40,63,64,47,69,85,80,81,55,92,62,46,61,59,54,53,33,38,76,67,70,74,36,99,72,80,97,66,66,88,88,58,84,72,66,69,38,34,45,39,61,53,51,50,50,51,53,50,49,45,70,68,63,64,48,70,73,72,42,51,65,48,55,45,37,60,78,55,45,54,57,44,86,82,73,42,69,48,82,67,69,83,80,80,89,62,96,45,70,68,59,46,51,52,52,65,68,60,69,61,67,99,65,87,78,48,76,69,57,50,53,50,51,51,52,50,48,54,49,50,49,51,49,45,66,70,40,41,76,59,79,74,49,88,78,80,81,86,56,66,68,59,56,52,50,59,72,71,46,54,76,68,53,48,67,72,67,65,77,66,72,86,75,55,58,61,65,54,42,46,54,67,48,46,51,45,44,42,50,70,71,69,55,65,80,97

pLDDT: mean 75.39, std 14.32, range [26.94, 92.94]